Protein AF-0000000087138696 (afdb_homodimer)

Organism: NCBI:txid53985

Foldseek 3Di:
DPLAWEFEDQPDPFWEHQPPVQFPDKDFDPDWDWDQDDVRDTFTFGMFGKGWFAAPVGDIDIDGGYTHTNPDRHTYDHQVVLVVVVWDWDDDDFWIFTDDVPDTDWIFTDQPHTTITHTPPDPHRPPVPPPPPDD/DPLAWEFEDQPDPFWEHQPPVQFPDKDFDPDWDWDQDDVRDTFTFGMFGKGWFAAPVRDIDIDGGYTHTNPDRHTYDHQVVLVVVVWDWDDDDFWIFTDDVVDTDWIFTDQPHTTITHTPPDPHRVPVPPPPPDD

Nearest PDB structures (foldseek):
  2joi-assembly1_A  TM=5.264E-01  e=5.198E+00  Thermoplasma acidophilum
  1fdp-assembly2_B  TM=2.863E-01  e=7.193E+00  Homo sapiens
  2joi-assembly1_A  TM=4.840E-01  e=4.184E+00  Thermoplasma acidophilum
  1fdp-assembly2_B  TM=2.862E-01  e=8.932E+00  Homo sapiens

pLDDT: mean 88.72, std 18.58, range [25.59, 98.88]

Radius of gyration: 18.6 Å; Cα contacts (8 Å, |Δi|>4): 672; chains: 2; bounding box: 38×48×71 Å

Solvent-accessible surface area (backbone atoms only — not comparable to full-atom values): 14172 Å² total; per-residue (Å²): 126,64,80,75,49,35,29,48,15,29,62,33,65,47,30,34,28,39,53,69,86,46,45,79,42,72,43,74,43,93,65,61,48,76,42,73,45,56,60,59,51,69,46,55,24,47,28,38,23,30,33,63,43,44,31,71,88,64,51,76,44,75,44,71,69,25,30,35,20,75,61,39,62,39,29,39,37,14,44,38,56,42,7,71,71,57,26,32,38,38,38,41,68,60,33,31,42,30,22,51,80,91,40,77,76,47,53,20,40,46,40,88,34,32,31,35,47,50,35,59,89,57,79,66,65,77,61,78,71,73,69,75,71,76,129,127,64,80,76,48,36,30,48,15,29,62,31,65,46,30,33,28,38,52,69,86,45,45,79,42,72,45,76,43,91,66,60,49,77,42,73,45,55,61,60,51,69,44,57,25,47,27,39,23,30,32,62,45,45,31,68,88,65,49,76,45,76,46,70,69,24,31,35,20,74,61,39,61,39,29,39,39,14,44,39,56,42,6,70,72,58,26,32,38,37,38,42,67,60,33,32,42,31,22,49,81,91,40,77,76,47,52,20,38,45,39,87,35,32,29,35,48,51,36,58,88,58,78,67,64,76,59,78,71,74,70,77,72,74,129

InterPro domains:
  IPR054722 Retrovirus-related Pol polyprotein from transposon TNT 1-94-like, beta-barrel domain [PF22936] (6-86)

Sequence (270 aa):
MGKTEWLADSGASSHMTSARDKFVSMKELKTPVRITIADGKKIDAVAIGTVGLKLMDGTSVTMSYVLYIPEVEGSLISVAKLAEKDVVAQFSKDKCVFCYGDATVMEAKRCENVYKLKTMGDEVCNAATTSRKEPMGKTEWLADSGASSHMTSARDKFVSMKELKTPVRITIADGKKIDAVAIGTVGLKLMDGTSVTMSYVLYIPEVEGSLISVAKLAEKDVVAQFSKDKCVFCYGDATVMEAKRCENVYKLKTMGDEVCNAATTSRKEP

Structure (mmCIF, N/CA/C/O backbone):
data_AF-0000000087138696-model_v1
#
loop_
_entity.id
_entity.type
_entity.pdbx_description
1 polymer 'Retrovirus-related Pol polyprotein from transposon TNT 1-94-like beta-barrel domain-containing protein'
#
loop_
_atom_site.group_PDB
_atom_site.id
_atom_site.type_symbol
_atom_site.label_atom_id
_atom_site.label_alt_id
_atom_site.label_comp_id
_atom_site.label_asym_id
_atom_site.label_entity_id
_atom_site.label_seq_id
_atom_site.pdbx_PDB_ins_code
_atom_site.Cartn_x
_atom_site.Cartn_y
_atom_site.Cartn_z
_atom_site.occupancy
_atom_site.B_iso_or_equiv
_atom_site.auth_seq_id
_atom_site.auth_comp_id
_atom_site.auth_asym_id
_atom_site.auth_atom_id
_atom_site.pdbx_PDB_model_num
ATOM 1 N N . MET A 1 1 ? 9.023 -11.078 7.254 1 42.19 1 MET A N 1
ATOM 2 C CA . MET A 1 1 ? 7.82 -11.75 6.766 1 42.19 1 MET A CA 1
ATOM 3 C C . MET A 1 1 ? 8.18 -13.055 6.055 1 42.19 1 MET A C 1
ATOM 5 O O . MET A 1 1 ? 9.219 -13.148 5.41 1 42.19 1 MET A O 1
ATOM 9 N N . GLY A 1 2 ? 7.48 -14.039 6.414 1 50.84 2 GLY A N 1
ATOM 10 C CA . GLY A 1 2 ? 7.855 -15.25 5.699 1 50.84 2 GLY A CA 1
ATOM 11 C C . GLY A 1 2 ? 7.711 -15.125 4.195 1 50.84 2 GLY A C 1
ATOM 12 O O . GLY A 1 2 ? 6.949 -14.281 3.709 1 50.84 2 GLY A O 1
ATOM 13 N N . LYS A 1 3 ? 8.562 -15.648 3.396 1 59.91 3 LYS A N 1
ATOM 14 C CA . LYS A 1 3 ? 8.695 -15.656 1.942 1 59.91 3 LYS A CA 1
ATOM 15 C C . LYS A 1 3 ? 7.406 -16.109 1.272 1 59.91 3 LYS A C 1
ATOM 17 O O . LYS A 1 3 ? 7.242 -15.961 0.06 1 59.91 3 LYS A O 1
ATOM 22 N N . THR A 1 4 ? 6.34 -16.141 2.172 1 70.44 4 THR A N 1
ATOM 23 C CA . THR A 1 4 ? 5.191 -16.766 1.521 1 70.44 4 THR A CA 1
ATOM 24 C C . THR A 1 4 ? 3.934 -15.922 1.725 1 70.44 4 THR A C 1
ATOM 26 O O . THR A 1 4 ? 2.877 -16.234 1.17 1 70.44 4 THR A O 1
ATOM 29 N N . GLU A 1 5 ? 4.078 -14.828 2.35 1 88.38 5 GLU A N 1
ATOM 30 C CA . GLU A 1 5 ? 2.863 -14.086 2.67 1 88.38 5 GLU A CA 1
ATOM 31 C C . GLU A 1 5 ? 2.586 -13.008 1.626 1 88.38 5 GLU A C 1
ATOM 33 O O . GLU A 1 5 ? 3.516 -12.406 1.083 1 88.38 5 GLU A O 1
ATOM 38 N N . TRP A 1 6 ? 1.29 -12.883 1.327 1 94.19 6 TRP A N 1
ATOM 39 C CA . TRP A 1 6 ? 0.841 -11.859 0.391 1 94.19 6 TRP A CA 1
ATOM 40 C C . TRP A 1 6 ? 0.147 -10.711 1.125 1 94.19 6 TRP A C 1
ATOM 42 O O . TRP A 1 6 ? -0.788 -10.938 1.897 1 94.19 6 TRP A O 1
ATOM 52 N N . LEU A 1 7 ? 0.639 -9.516 0.899 1 96.38 7 LEU A N 1
ATOM 53 C CA . LEU A 1 7 ? 0.076 -8.32 1.521 1 96.38 7 LEU A CA 1
ATOM 54 C C . LEU A 1 7 ? -0.86 -7.594 0.558 1 96.38 7 LEU A C 1
ATOM 56 O O . LEU A 1 7 ? -0.535 -7.422 -0.619 1 96.38 7 LEU A O 1
ATOM 60 N N . ALA A 1 8 ? -2.07 -7.273 1.04 1 98.25 8 ALA A N 1
ATOM 61 C CA . ALA A 1 8 ? -2.916 -6.352 0.287 1 98.25 8 ALA A CA 1
ATOM 62 C C . ALA A 1 8 ? -2.35 -4.934 0.32 1 98.25 8 ALA A C 1
ATOM 64 O O . ALA A 1 8 ? -2.248 -4.324 1.387 1 98.25 8 ALA A O 1
ATOM 65 N N . ASP A 1 9 ? -2.008 -4.398 -0.87 1 98.5 9 ASP A N 1
ATOM 66 C CA . ASP A 1 9 ? -1.271 -3.139 -0.904 1 98.5 9 ASP A CA 1
ATOM 67 C C . ASP A 1 9 ? -1.87 -2.178 -1.929 1 98.5 9 ASP A C 1
ATOM 69 O O . ASP A 1 9 ? -1.668 -2.342 -3.133 1 98.5 9 ASP A O 1
ATOM 73 N N . SER A 1 10 ? -2.518 -1.128 -1.438 1 98.81 10 SER A N 1
ATOM 74 C CA . SER A 1 10 ? -3.141 -0.136 -2.309 1 98.81 10 SER A CA 1
ATOM 75 C C . SER A 1 10 ? -2.105 0.83 -2.875 1 98.81 10 SER A C 1
ATOM 77 O O . SER A 1 10 ? -2.412 1.624 -3.766 1 98.81 10 SER A O 1
ATOM 79 N N . GLY A 1 11 ? -0.852 0.786 -2.443 1 97.88 11 GLY A N 1
ATOM 80 C CA . GLY A 1 11 ? 0.236 1.583 -2.986 1 97.88 11 GLY A CA 1
ATOM 81 C C . GLY A 1 11 ? 1.011 0.87 -4.078 1 97.88 11 GLY A C 1
ATOM 82 O O . GLY A 1 11 ? 1.834 1.48 -4.762 1 97.88 11 GLY A O 1
ATOM 83 N N . ALA A 1 12 ? 0.791 -0.406 -4.203 1 98.12 12 ALA A N 1
ATOM 84 C CA . ALA A 1 12 ? 1.468 -1.178 -5.242 1 98.12 12 ALA A CA 1
ATOM 85 C C . ALA A 1 12 ? 0.753 -1.038 -6.582 1 98.12 12 ALA A C 1
ATOM 87 O O . ALA A 1 12 ? -0.423 -1.388 -6.707 1 98.12 12 ALA A O 1
ATOM 88 N N . SER A 1 13 ? 1.479 -0.68 -7.574 1 97.5 13 SER A N 1
ATOM 89 C CA . SER A 1 13 ? 0.886 -0.418 -8.883 1 97.5 13 SER A CA 1
ATOM 90 C C . SER A 1 13 ? 0.611 -1.716 -9.633 1 97.5 13 SER A C 1
ATOM 92 O O . SER A 1 13 ? -0.114 -1.719 -10.633 1 97.5 13 SER A O 1
ATOM 94 N N . SER A 1 14 ? 1.208 -2.807 -9.25 1 98.31 14 SER A N 1
ATOM 95 C CA . SER A 1 14 ? 1.06 -4.137 -9.836 1 98.31 14 SER A CA 1
ATOM 96 C C . SER A 1 14 ? 1.19 -5.223 -8.773 1 98.31 14 SER A C 1
ATOM 98 O O . SER A 1 14 ? 1.77 -4.992 -7.707 1 98.31 14 SER A O 1
ATOM 100 N N . HIS A 1 15 ? 0.58 -6.344 -9.094 1 98.5 15 HIS A N 1
ATOM 101 C CA . HIS A 1 15 ? 0.974 -7.516 -8.32 1 98.5 15 HIS A CA 1
ATOM 102 C C . HIS A 1 15 ? 2.455 -7.828 -8.516 1 98.5 15 HIS A C 1
ATOM 104 O O . HIS A 1 15 ? 2.979 -7.719 -9.625 1 98.5 15 HIS A O 1
ATOM 110 N N . MET A 1 16 ? 3.086 -8.227 -7.43 1 98.38 16 MET A N 1
ATOM 111 C CA . MET A 1 16 ? 4.512 -8.484 -7.598 1 98.38 16 MET A CA 1
ATOM 112 C C . MET A 1 16 ? 5.031 -9.414 -6.504 1 98.38 16 MET A C 1
ATOM 114 O O . MET A 1 16 ? 4.465 -9.469 -5.41 1 98.38 16 MET A O 1
ATOM 118 N N . THR A 1 17 ? 6.059 -10.141 -6.777 1 97.62 17 THR A N 1
ATOM 119 C CA . THR A 1 17 ? 6.688 -11.031 -5.809 1 97.62 17 THR A CA 1
ATOM 120 C C . THR A 1 17 ? 8.109 -11.383 -6.238 1 97.62 17 THR A C 1
ATOM 122 O O . THR A 1 17 ? 8.453 -11.273 -7.418 1 97.62 17 THR A O 1
ATOM 125 N N . SER A 1 18 ? 8.883 -11.719 -5.262 1 97 18 SER A N 1
ATOM 126 C CA . SER A 1 18 ? 10.195 -12.273 -5.547 1 97 18 SER A CA 1
ATOM 127 C C . SER A 1 18 ? 10.195 -13.789 -5.434 1 97 18 SER A C 1
ATOM 129 O O . SER A 1 18 ? 11.211 -14.445 -5.68 1 97 18 SER A O 1
ATOM 131 N N . ALA A 1 19 ? 9.062 -14.359 -5.062 1 94.81 19 ALA A N 1
ATOM 132 C CA . ALA A 1 19 ? 8.961 -15.805 -4.887 1 94.81 19 ALA A CA 1
ATOM 133 C C . ALA A 1 19 ? 8.773 -16.5 -6.23 1 94.81 19 ALA A C 1
ATOM 135 O O . ALA A 1 19 ? 7.645 -16.734 -6.668 1 94.81 19 ALA A O 1
ATOM 136 N N . ARG A 1 20 ? 9.828 -16.953 -6.738 1 94.88 20 ARG A N 1
ATOM 137 C CA . ARG A 1 20 ? 9.82 -17.531 -8.078 1 94.88 20 ARG A CA 1
ATOM 138 C C . ARG A 1 20 ? 9.016 -18.828 -8.109 1 94.88 20 ARG A C 1
ATOM 140 O O . ARG A 1 20 ? 8.367 -19.125 -9.109 1 94.88 20 ARG A O 1
ATOM 147 N N . ASP A 1 21 ? 9.039 -19.531 -7.055 1 92.94 21 ASP A N 1
ATOM 148 C CA . ASP A 1 21 ? 8.438 -20.859 -6.996 1 92.94 21 ASP A CA 1
ATOM 149 C C . ASP A 1 21 ? 6.914 -20.781 -6.98 1 92.94 21 ASP A C 1
ATOM 151 O O . ASP A 1 21 ? 6.23 -21.797 -7.16 1 92.94 21 ASP A O 1
ATOM 155 N N . LYS A 1 22 ? 6.383 -19.625 -6.828 1 92.88 22 LYS A N 1
ATOM 156 C CA . LYS A 1 22 ? 4.934 -19.469 -6.77 1 92.88 22 LYS A CA 1
ATOM 157 C C . LYS A 1 22 ? 4.336 -19.328 -8.164 1 92.88 22 LYS A C 1
ATOM 159 O O . LYS A 1 22 ? 3.123 -19.438 -8.344 1 92.88 22 LYS A O 1
ATOM 164 N N . PHE A 1 23 ? 5.191 -19.125 -9.156 1 96.56 23 PHE A N 1
ATOM 165 C CA . PHE A 1 23 ? 4.707 -18.953 -10.516 1 96.56 23 PHE A CA 1
ATOM 166 C C . PHE A 1 23 ? 4.391 -20.297 -11.156 1 96.56 23 PHE A C 1
ATOM 168 O O . PHE A 1 23 ? 5.211 -21.219 -11.109 1 96.56 23 PHE A O 1
ATOM 175 N N . VAL A 1 24 ? 3.24 -20.406 -11.68 1 97.06 24 VAL A N 1
ATOM 176 C CA . VAL A 1 24 ? 2.854 -21.578 -12.445 1 97.06 24 VAL A CA 1
ATOM 177 C C . VAL A 1 24 ? 3.285 -21.406 -13.906 1 97.06 24 VAL A C 1
ATOM 179 O O . VAL A 1 24 ? 3.531 -22.391 -14.602 1 97.06 24 VAL A O 1
ATOM 182 N N . SER A 1 25 ? 3.324 -20.172 -14.312 1 98.19 25 SER A N 1
ATOM 183 C CA . SER A 1 25 ? 3.863 -19.781 -15.609 1 98.19 25 SER A CA 1
ATOM 184 C C . SER A 1 25 ? 4.492 -18.406 -15.562 1 98.19 25 SER A C 1
ATOM 186 O O . SER A 1 25 ? 4.055 -17.547 -14.789 1 98.19 25 SER A O 1
ATOM 188 N N . MET A 1 26 ? 5.551 -18.234 -16.359 1 97.81 26 MET A N 1
ATOM 189 C CA . MET A 1 26 ? 6.246 -16.953 -16.375 1 97.81 26 MET A CA 1
ATOM 190 C C . MET A 1 26 ? 6.93 -16.734 -17.719 1 97.81 26 MET A C 1
ATOM 192 O O . MET A 1 26 ? 7.352 -17.688 -18.375 1 97.81 26 MET A O 1
ATOM 196 N N . LYS A 1 27 ? 7.016 -15.555 -18.078 1 98.38 27 LYS A N 1
ATOM 197 C CA . LYS A 1 27 ? 7.758 -15.133 -19.266 1 98.38 27 LYS A CA 1
ATOM 198 C C . LYS A 1 27 ? 8.734 -14.008 -18.922 1 98.38 27 LYS A C 1
ATOM 200 O O . LYS A 1 27 ? 8.367 -13.031 -18.266 1 98.38 27 LYS A O 1
ATOM 205 N N . GLU A 1 28 ? 9.891 -14.156 -19.422 1 98.38 28 GLU A N 1
ATOM 206 C CA . GLU A 1 28 ? 10.883 -13.102 -19.234 1 98.38 28 GLU A CA 1
ATOM 207 C C . GLU A 1 28 ? 10.539 -11.867 -20.062 1 98.38 28 GLU A C 1
ATOM 209 O O . GLU A 1 28 ? 10.086 -11.984 -21.203 1 98.38 28 GLU A O 1
ATOM 214 N N . LEU A 1 29 ? 10.773 -10.781 -19.438 1 98.5 29 LEU A N 1
ATOM 215 C CA . LEU A 1 29 ? 10.539 -9.539 -20.172 1 98.5 29 LEU A CA 1
ATOM 216 C C . LEU A 1 29 ? 11.758 -9.156 -21 1 98.5 29 LEU A C 1
ATOM 218 O O . LEU A 1 29 ? 12.891 -9.242 -20.531 1 98.5 29 LEU A O 1
ATOM 222 N N . LYS A 1 30 ? 11.516 -8.789 -22.188 1 97.81 30 LYS A N 1
ATOM 223 C CA . LYS A 1 30 ? 12.602 -8.328 -23.031 1 97.81 30 LYS A CA 1
ATOM 224 C C . LYS A 1 30 ? 13.281 -7.094 -22.438 1 97.81 30 LYS A C 1
ATOM 226 O O . LYS A 1 30 ? 14.508 -7.004 -22.422 1 97.81 30 LYS A O 1
ATOM 231 N N . THR A 1 31 ? 12.453 -6.133 -22.094 1 98 31 THR A N 1
ATOM 232 C CA . THR A 1 31 ? 12.875 -4.945 -21.344 1 98 31 THR A CA 1
ATOM 233 C C . THR A 1 31 ? 12.258 -4.93 -19.953 1 98 31 THR A C 1
ATOM 235 O O . THR A 1 31 ? 11.031 -5.004 -19.812 1 98 31 THR A O 1
ATOM 238 N N . PRO A 1 32 ? 13.086 -4.805 -19.016 1 97.94 32 PRO A N 1
ATOM 239 C CA . PRO A 1 32 ? 12.523 -4.785 -17.672 1 97.94 32 PRO A CA 1
ATOM 240 C C . PRO A 1 32 ? 11.57 -3.613 -17.438 1 97.94 32 PRO A C 1
ATOM 242 O O . PRO A 1 32 ? 11.742 -2.549 -18.047 1 97.94 32 PRO A O 1
ATOM 245 N N . VAL A 1 33 ? 10.555 -3.879 -16.656 1 97.56 33 VAL A N 1
ATOM 246 C CA . VAL A 1 33 ? 9.68 -2.811 -16.188 1 97.56 33 VAL A CA 1
ATOM 247 C C . VAL A 1 33 ? 10.242 -2.207 -14.906 1 97.56 33 VAL A C 1
ATOM 249 O O . VAL A 1 33 ? 10.516 -2.928 -13.945 1 97.56 33 VAL A O 1
ATOM 252 N N . ARG A 1 34 ? 10.383 -0.925 -14.859 1 97.44 34 ARG A N 1
ATOM 253 C CA . ARG A 1 34 ? 10.93 -0.243 -13.688 1 97.44 34 ARG A CA 1
ATOM 254 C C . ARG A 1 34 ? 9.82 0.145 -12.719 1 97.44 34 ARG A C 1
ATOM 256 O O . ARG A 1 34 ? 8.828 0.763 -13.109 1 97.44 34 ARG A O 1
ATOM 263 N N . ILE A 1 35 ? 10 -0.282 -11.555 1 97.19 35 ILE A N 1
ATOM 264 C CA . ILE A 1 35 ? 9.078 0.023 -10.461 1 97.19 35 ILE A CA 1
ATOM 265 C C . ILE A 1 35 ? 9.75 0.963 -9.461 1 97.19 35 ILE A C 1
ATOM 267 O O . ILE A 1 35 ? 10.883 0.715 -9.031 1 97.19 35 ILE A O 1
ATOM 271 N N . THR A 1 36 ? 9.102 2.086 -9.133 1 96.5 36 THR A N 1
ATOM 272 C CA . THR A 1 36 ? 9.617 3.01 -8.133 1 96.5 36 THR A CA 1
ATOM 273 C C . THR A 1 36 ? 9.148 2.609 -6.738 1 96.5 36 THR A C 1
ATOM 275 O O . THR A 1 36 ? 7.961 2.363 -6.523 1 96.5 36 THR A O 1
ATOM 278 N N . ILE A 1 37 ? 10.094 2.578 -5.848 1 96.44 37 ILE A N 1
ATOM 279 C CA . ILE A 1 37 ? 9.695 2.221 -4.488 1 96.44 37 ILE A CA 1
ATOM 280 C C . ILE A 1 37 ? 9.773 3.447 -3.584 1 96.44 37 ILE A C 1
ATOM 282 O O . ILE A 1 37 ? 9.922 4.574 -4.066 1 96.44 37 ILE A O 1
ATOM 286 N N . ALA A 1 38 ? 9.617 3.213 -2.285 1 94.69 38 ALA A N 1
ATOM 287 C CA . ALA A 1 38 ? 9.266 4.27 -1.34 1 94.69 38 ALA A CA 1
ATOM 288 C C . ALA A 1 38 ? 10.336 5.352 -1.295 1 94.69 38 ALA A C 1
ATOM 290 O O . ALA A 1 38 ? 10.039 6.523 -1.071 1 94.69 38 ALA A O 1
ATOM 291 N N . ASP A 1 39 ? 11.562 5.004 -1.486 1 95.19 39 ASP A N 1
ATOM 292 C CA . ASP A 1 39 ? 12.633 5.992 -1.365 1 95.19 39 ASP A CA 1
ATOM 293 C C . ASP A 1 39 ? 13.023 6.543 -2.734 1 95.19 39 ASP A C 1
ATOM 295 O O . ASP A 1 39 ? 14.062 7.195 -2.871 1 95.19 39 ASP A O 1
ATOM 299 N N . GLY A 1 40 ? 12.305 6.191 -3.764 1 95.31 40 GLY A N 1
ATOM 300 C CA . GLY A 1 40 ? 12.562 6.723 -5.094 1 95.31 40 GLY A CA 1
ATOM 301 C C . GLY A 1 40 ? 13.43 5.812 -5.941 1 95.31 40 GLY A C 1
ATOM 302 O O . GLY A 1 40 ? 13.578 6.027 -7.148 1 95.31 40 GLY A O 1
ATOM 303 N N . LYS A 1 41 ? 13.969 4.84 -5.293 1 96.69 41 LYS A N 1
ATOM 304 C CA . LYS A 1 41 ? 14.766 3.863 -6.035 1 96.69 41 LYS A CA 1
ATOM 305 C C . LYS A 1 41 ? 13.906 3.109 -7.047 1 96.69 41 LYS A C 1
ATOM 307 O O . LYS A 1 41 ? 12.75 2.781 -6.766 1 96.69 41 LYS A O 1
ATOM 312 N N . LYS A 1 42 ? 14.477 2.896 -8.117 1 97.31 42 LYS A N 1
ATOM 313 C CA . LYS A 1 42 ? 13.805 2.064 -9.109 1 97.31 42 LYS A CA 1
ATOM 314 C C . LYS A 1 42 ? 14.375 0.647 -9.109 1 97.31 42 LYS A C 1
ATOM 316 O O . LYS A 1 42 ? 15.594 0.46 -9.07 1 97.31 42 LYS A O 1
ATOM 321 N N . ILE A 1 43 ? 13.523 -0.301 -9.102 1 97.38 43 ILE A N 1
ATOM 322 C CA . ILE A 1 43 ? 13.906 -1.707 -9.188 1 97.38 43 ILE A CA 1
ATOM 323 C C . ILE A 1 43 ? 13.227 -2.354 -10.391 1 97.38 43 ILE A C 1
ATOM 325 O O . ILE A 1 43 ? 12.219 -1.85 -10.891 1 97.38 43 ILE A O 1
ATOM 329 N N . ASP A 1 44 ? 13.766 -3.496 -10.797 1 98.31 44 ASP A N 1
ATOM 330 C CA . ASP A 1 44 ? 13.367 -4.02 -12.094 1 98.31 44 ASP A CA 1
ATOM 331 C C . ASP A 1 44 ? 12.5 -5.266 -11.938 1 98.31 44 ASP A C 1
ATOM 333 O O . ASP A 1 44 ? 12.875 -6.211 -11.242 1 98.31 44 ASP A O 1
ATOM 337 N N . ALA A 1 45 ? 11.383 -5.23 -12.594 1 98.75 45 ALA A N 1
ATOM 338 C CA . ALA A 1 45 ? 10.688 -6.473 -12.906 1 98.75 45 ALA A CA 1
ATOM 339 C C . ALA A 1 45 ? 11.289 -7.152 -14.133 1 98.75 45 ALA A C 1
ATOM 341 O O . ALA A 1 45 ? 11.359 -6.555 -15.211 1 98.75 45 ALA A O 1
ATOM 342 N N . VAL A 1 46 ? 11.625 -8.352 -13.984 1 98.81 46 VAL A N 1
ATOM 343 C CA . VAL A 1 46 ? 12.367 -8.992 -15.062 1 98.81 46 VAL A CA 1
ATOM 344 C C . VAL A 1 46 ? 11.508 -10.062 -15.727 1 98.81 46 VAL A C 1
ATOM 346 O O . VAL A 1 46 ? 11.859 -10.578 -16.781 1 98.81 46 VAL A O 1
ATOM 349 N N . ALA A 1 47 ? 10.438 -10.414 -15.172 1 98.81 47 ALA A N 1
ATOM 350 C CA . ALA A 1 47 ? 9.484 -11.375 -15.734 1 98.81 47 ALA A CA 1
ATOM 351 C C . ALA A 1 47 ? 8.062 -11.062 -15.281 1 98.81 47 ALA A C 1
ATOM 353 O O . ALA A 1 47 ? 7.852 -10.234 -14.391 1 98.81 47 ALA A O 1
ATOM 354 N N . ILE A 1 48 ? 7.141 -11.602 -16 1 98.81 48 ILE A N 1
ATOM 355 C CA . ILE A 1 48 ? 5.719 -11.492 -15.688 1 98.81 48 ILE A CA 1
ATOM 356 C C . ILE A 1 48 ? 5.055 -12.867 -15.836 1 98.81 48 ILE A C 1
ATOM 358 O O . ILE A 1 48 ? 5.445 -13.656 -16.688 1 98.81 48 ILE A O 1
ATOM 362 N N . GLY A 1 49 ? 4.121 -13.133 -14.914 1 98.75 49 GLY A N 1
ATOM 363 C CA . GLY A 1 49 ? 3.537 -14.461 -15.008 1 98.75 49 GLY A CA 1
ATOM 364 C C . GLY A 1 49 ? 2.271 -14.609 -14.18 1 98.75 49 GLY A C 1
ATOM 365 O O . GLY A 1 49 ? 1.596 -13.625 -13.883 1 98.75 49 GLY A O 1
ATOM 366 N N . THR A 1 50 ? 1.906 -15.883 -14.039 1 98.62 50 THR A N 1
ATOM 367 C CA . THR A 1 50 ? 0.719 -16.281 -13.297 1 98.62 50 THR A CA 1
ATOM 368 C C . THR A 1 50 ? 1.106 -17.047 -12.031 1 98.62 50 THR A C 1
ATOM 370 O O . THR A 1 50 ? 1.952 -17.953 -12.078 1 98.62 50 THR A O 1
ATOM 373 N N . VAL A 1 51 ? 0.503 -16.641 -10.93 1 96.88 51 VAL A N 1
ATOM 374 C CA . VAL A 1 51 ? 0.767 -17.312 -9.656 1 96.88 51 VAL A CA 1
ATOM 375 C C . VAL A 1 51 ? -0.487 -18.047 -9.188 1 96.88 51 VAL A C 1
ATOM 377 O O . VAL A 1 51 ? -1.607 -17.578 -9.414 1 96.88 51 VAL A O 1
ATOM 380 N N . GLY A 1 52 ? -0.267 -19.141 -8.539 1 93 52 GLY A N 1
ATOM 381 C CA . GLY A 1 52 ? -1.332 -19.875 -7.879 1 93 52 GLY A CA 1
ATOM 382 C C . GLY A 1 52 ? -1.329 -19.703 -6.371 1 93 52 GLY A C 1
ATOM 383 O O . GLY A 1 52 ? -0.274 -19.766 -5.734 1 93 52 GLY A O 1
ATOM 384 N N . LEU A 1 53 ? -2.523 -19.438 -5.867 1 90.31 53 LEU A N 1
ATOM 385 C CA . LEU A 1 53 ? -2.689 -19.312 -4.422 1 90.31 53 LEU A CA 1
ATOM 386 C C . LEU A 1 53 ? -3.77 -20.266 -3.914 1 90.31 53 LEU A C 1
ATOM 388 O O . LEU A 1 53 ? -4.781 -20.484 -4.586 1 90.31 53 LEU A O 1
ATOM 392 N N . LYS A 1 54 ? -3.494 -20.781 -2.77 1 89.56 54 LYS A N 1
ATOM 393 C CA . LYS A 1 54 ? -4.492 -21.609 -2.096 1 89.56 54 LYS A CA 1
ATOM 394 C C . LYS A 1 54 ? -5.066 -20.891 -0.879 1 89.56 54 LYS A C 1
ATOM 396 O O . LYS A 1 54 ? -4.34 -20.578 0.066 1 89.56 54 LYS A O 1
ATOM 401 N N . LEU A 1 55 ? -6.336 -20.688 -0.929 1 88.12 55 LEU A N 1
ATOM 402 C CA . LEU A 1 55 ? -7.004 -19.984 0.155 1 88.12 55 LEU A CA 1
ATOM 403 C C . LEU A 1 55 ? -7.312 -20.922 1.316 1 88.12 55 LEU A C 1
ATOM 405 O O . LEU A 1 55 ? -7.125 -22.125 1.205 1 88.12 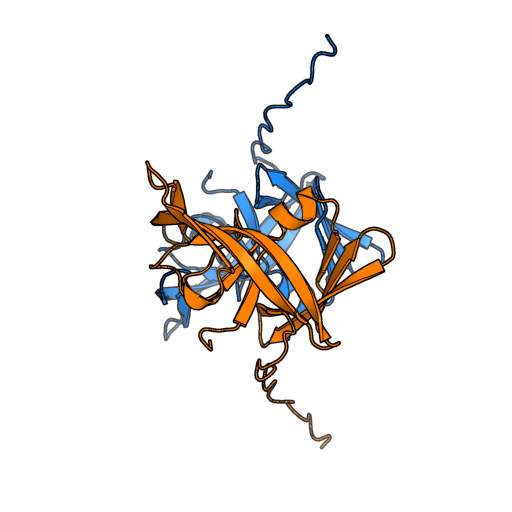55 LEU A O 1
ATOM 409 N N . MET A 1 56 ? -7.758 -20.344 2.414 1 83.44 56 MET A N 1
ATOM 410 C CA . MET A 1 56 ? -7.953 -21.094 3.646 1 83.44 56 MET A CA 1
ATOM 411 C C . MET A 1 56 ? -9.078 -22.109 3.488 1 83.44 56 MET A C 1
ATOM 413 O O . MET A 1 56 ? -9.062 -23.172 4.129 1 83.44 56 MET A O 1
ATOM 417 N N . ASP A 1 57 ? -10 -21.797 2.691 1 83.31 57 ASP A N 1
ATOM 418 C CA . ASP A 1 57 ? -11.125 -22.719 2.516 1 83.31 57 ASP A CA 1
ATOM 419 C C . ASP A 1 57 ? -10.797 -23.797 1.49 1 83.31 57 ASP A C 1
ATOM 421 O O . ASP A 1 57 ? -11.648 -24.609 1.136 1 83.31 57 ASP A O 1
ATOM 425 N N . GLY A 1 58 ? -9.633 -23.797 0.962 1 86.56 58 GLY A N 1
ATOM 426 C CA . GLY A 1 58 ? -9.188 -24.812 0.022 1 86.56 58 GLY A CA 1
ATOM 427 C C . GLY A 1 58 ? -9.305 -24.375 -1.427 1 86.56 58 GLY A C 1
ATOM 428 O O . GLY A 1 58 ? -8.805 -25.062 -2.326 1 86.56 58 GLY A O 1
ATOM 429 N N . THR A 1 59 ? -9.922 -23.312 -1.603 1 88.12 59 THR A N 1
ATOM 430 C CA . THR A 1 59 ? -10.094 -22.812 -2.961 1 88.12 59 THR A CA 1
ATOM 431 C C . THR A 1 59 ? -8.758 -22.391 -3.561 1 88.12 59 THR A C 1
ATOM 433 O O . THR A 1 59 ? -7.949 -21.75 -2.891 1 88.12 59 THR A O 1
ATOM 436 N N . SER A 1 60 ? -8.547 -22.859 -4.789 1 90.31 60 SER A N 1
ATOM 437 C CA . SER A 1 60 ? -7.371 -22.422 -5.535 1 90.31 60 SER A CA 1
ATOM 438 C C . SER A 1 60 ? -7.703 -21.219 -6.426 1 90.31 60 SER A C 1
ATOM 440 O O . SER A 1 60 ? -8.711 -21.234 -7.141 1 90.31 60 SER A O 1
ATOM 442 N N . VAL A 1 61 ? -6.879 -20.234 -6.277 1 89.81 61 VAL A N 1
ATOM 443 C CA . VAL A 1 61 ? -7.062 -19.062 -7.125 1 89.81 61 VAL A CA 1
ATOM 444 C C . VAL A 1 61 ? -5.77 -18.75 -7.883 1 89.81 61 VAL A C 1
ATOM 446 O O . VAL A 1 61 ? -4.68 -19.078 -7.41 1 89.81 61 VAL A O 1
ATOM 449 N N . THR A 1 62 ? -5.984 -18.219 -9.078 1 94.44 62 THR A N 1
ATOM 450 C CA . THR A 1 62 ? -4.836 -17.781 -9.867 1 94.44 62 THR A CA 1
ATOM 451 C C . THR A 1 62 ? -4.824 -16.266 -10.023 1 94.44 62 THR A C 1
ATOM 453 O O . THR A 1 62 ? -5.879 -15.641 -10.156 1 94.44 62 THR A O 1
ATOM 456 N N . MET A 1 63 ? -3.693 -15.703 -9.938 1 95.75 63 MET A N 1
ATOM 457 C CA . MET A 1 63 ? -3.469 -14.289 -10.195 1 95.75 63 MET A CA 1
ATOM 458 C C . MET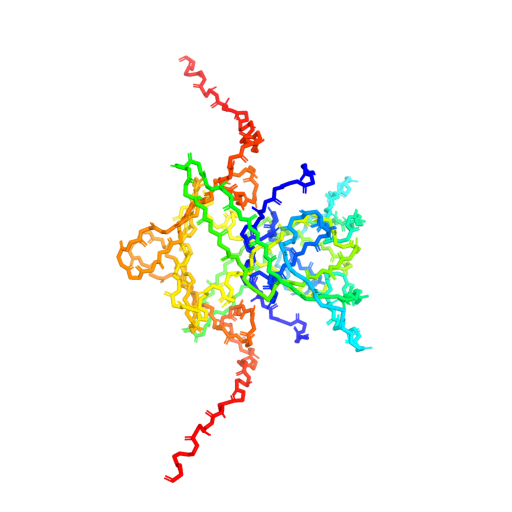 A 1 63 ? -2.549 -14.086 -11.391 1 95.75 63 MET A C 1
ATOM 460 O O . MET A 1 63 ? -1.413 -14.57 -11.398 1 95.75 63 MET A O 1
ATOM 464 N N . SER A 1 64 ? -3.008 -13.406 -12.344 1 97.69 64 SER A N 1
ATOM 465 C CA . SER A 1 64 ? -2.23 -13.18 -13.562 1 97.69 64 SER A CA 1
ATOM 466 C C . SER A 1 64 ? -1.532 -11.828 -13.531 1 97.69 64 SER A C 1
ATOM 468 O O . SER A 1 64 ? -1.839 -10.984 -12.68 1 97.69 64 SER A O 1
ATOM 470 N N . TYR A 1 65 ? -0.539 -11.688 -14.398 1 98.44 65 TYR A N 1
ATOM 471 C CA . TYR A 1 65 ? 0.202 -10.445 -14.602 1 98.44 65 TYR A CA 1
ATOM 472 C C . TYR A 1 65 ? 0.921 -10.031 -13.32 1 98.44 65 TYR A C 1
ATOM 474 O O . TYR A 1 65 ? 0.871 -8.867 -12.93 1 98.44 65 TYR A O 1
ATOM 482 N N . VAL A 1 66 ? 1.409 -11.055 -12.742 1 98.75 66 VAL A N 1
ATOM 483 C CA . VAL A 1 66 ? 2.238 -10.82 -11.57 1 98.75 66 VAL A CA 1
ATOM 484 C C . VAL A 1 66 ? 3.68 -10.547 -12 1 98.75 66 VAL A C 1
ATOM 486 O O . VAL A 1 66 ? 4.258 -11.312 -12.773 1 98.75 66 VAL A O 1
ATOM 489 N N . LEU A 1 67 ? 4.207 -9.469 -11.531 1 98.81 67 LEU A N 1
ATOM 490 C CA . LEU A 1 67 ? 5.594 -9.141 -11.844 1 98.81 67 LEU A CA 1
ATOM 491 C C . LEU A 1 67 ? 6.547 -9.914 -10.938 1 98.81 67 LEU A C 1
ATOM 493 O O . LEU A 1 67 ? 6.316 -10.023 -9.727 1 98.81 67 LEU A O 1
ATOM 497 N N . TYR A 1 68 ? 7.551 -10.484 -11.578 1 98.56 68 TYR A N 1
ATOM 498 C CA . TYR A 1 68 ? 8.672 -11.031 -10.828 1 98.56 68 TYR A CA 1
ATOM 499 C C . TYR A 1 68 ? 9.766 -9.992 -10.641 1 98.56 68 TYR A C 1
ATOM 501 O O . TYR A 1 68 ? 10.391 -9.555 -11.609 1 98.56 68 TYR A O 1
ATOM 509 N N . ILE A 1 69 ? 9.977 -9.594 -9.414 1 98.56 69 ILE A N 1
ATOM 510 C CA . ILE A 1 69 ? 10.977 -8.602 -9.039 1 98.56 69 ILE A CA 1
ATOM 511 C C . ILE A 1 69 ? 11.898 -9.18 -7.965 1 98.56 69 ILE A C 1
ATOM 513 O O . ILE A 1 69 ? 11.562 -9.156 -6.777 1 98.56 69 ILE A O 1
ATOM 517 N N . PRO A 1 70 ? 13.031 -9.555 -8.281 1 97.56 70 PRO A N 1
ATOM 518 C CA . PRO A 1 70 ? 13.914 -10.242 -7.328 1 97.56 70 PRO A CA 1
ATOM 519 C C . PRO A 1 70 ? 14.234 -9.383 -6.109 1 97.56 70 PRO A C 1
ATOM 521 O O . PRO A 1 70 ? 14.438 -9.906 -5.012 1 97.56 70 PRO A O 1
ATOM 524 N N . GLU A 1 71 ? 14.219 -8.094 -6.234 1 97.19 71 GLU A N 1
ATOM 525 C CA . GLU A 1 71 ? 14.695 -7.211 -5.176 1 97.19 71 GLU A CA 1
ATOM 526 C C . GLU A 1 71 ? 13.586 -6.914 -4.164 1 97.19 71 GLU A C 1
ATOM 528 O O . GLU A 1 71 ? 13.859 -6.406 -3.074 1 97.19 71 GLU A O 1
ATOM 533 N N . VAL A 1 72 ? 12.375 -7.188 -4.535 1 96.5 72 VAL A N 1
ATOM 534 C CA . VAL A 1 72 ? 11.297 -6.871 -3.598 1 96.5 72 VAL A CA 1
ATOM 535 C C . VAL A 1 72 ? 11.266 -7.914 -2.48 1 96.5 72 VAL A C 1
ATOM 537 O O . VAL A 1 72 ? 11.516 -9.094 -2.717 1 96.5 72 VAL A O 1
ATOM 540 N N . GLU A 1 73 ? 11.008 -7.449 -1.325 1 93 73 GLU A N 1
ATOM 541 C CA . GLU A 1 73 ? 10.844 -8.375 -0.21 1 93 73 GLU A CA 1
ATOM 542 C C . GLU A 1 73 ? 9.367 -8.719 0.005 1 93 73 GLU A C 1
ATOM 544 O O . GLU A 1 73 ? 8.555 -7.832 0.282 1 93 73 GLU A O 1
ATOM 549 N N . GLY A 1 74 ? 9.078 -10.016 -0.226 1 91.69 74 GLY A N 1
ATOM 550 C CA . GLY A 1 74 ? 7.719 -10.5 -0.008 1 91.69 74 GLY A CA 1
ATOM 551 C C . GLY A 1 74 ? 6.863 -10.461 -1.261 1 91.69 74 GLY A C 1
ATOM 552 O O . GLY A 1 74 ? 7.383 -10.57 -2.375 1 91.69 74 GLY A O 1
ATOM 553 N N . SER A 1 75 ? 5.555 -10.547 -1.034 1 96.12 75 SER A N 1
ATOM 554 C CA . SER A 1 75 ? 4.566 -10.586 -2.105 1 96.12 75 SER A CA 1
ATOM 555 C C . SER A 1 75 ? 3.455 -9.57 -1.87 1 96.12 75 SER A C 1
ATOM 557 O O . SER A 1 75 ? 2.955 -9.438 -0.751 1 96.12 75 SER A O 1
ATOM 559 N N . LEU A 1 76 ? 3.154 -8.82 -2.926 1 97.56 76 LEU A N 1
ATOM 560 C CA . LEU A 1 76 ? 2.164 -7.758 -2.822 1 97.56 76 LEU A CA 1
ATOM 561 C C . LEU A 1 76 ? 1.005 -7.996 -3.783 1 97.56 76 LEU A C 1
ATOM 563 O O . LEU A 1 76 ? 1.221 -8.281 -4.965 1 97.56 76 LEU A O 1
ATOM 567 N N . ILE A 1 77 ? -0.146 -7.922 -3.26 1 97.81 77 ILE A N 1
ATOM 568 C CA . ILE A 1 77 ? -1.355 -7.883 -4.074 1 97.81 77 ILE A CA 1
ATOM 569 C C . ILE A 1 77 ? -1.767 -6.43 -4.312 1 97.81 77 ILE A C 1
ATOM 571 O O . ILE A 1 77 ? -2.025 -5.688 -3.363 1 97.81 77 ILE A O 1
ATOM 575 N N . SER A 1 78 ? -1.802 -6.066 -5.52 1 98.69 78 SER A N 1
ATOM 576 C CA . SER A 1 78 ? -2.201 -4.711 -5.887 1 98.69 78 SER A CA 1
ATOM 577 C C . SER A 1 78 ? -3.713 -4.531 -5.793 1 98.69 78 SER A C 1
ATOM 579 O O . SER A 1 78 ? -4.465 -5.148 -6.551 1 98.69 78 SER A O 1
ATOM 581 N N . VAL A 1 79 ? -4.117 -3.641 -4.984 1 98.75 79 VAL A N 1
ATOM 582 C CA . VAL A 1 79 ? -5.531 -3.336 -4.809 1 98.75 79 VAL A CA 1
ATOM 583 C C . VAL A 1 79 ? -6.094 -2.73 -6.094 1 98.75 79 VAL A C 1
ATOM 585 O O . VAL A 1 79 ? -7.203 -3.072 -6.516 1 98.75 79 VAL A O 1
ATOM 588 N N . ALA A 1 80 ? -5.32 -1.889 -6.762 1 98.69 80 ALA A N 1
ATOM 589 C CA . ALA A 1 80 ? -5.762 -1.241 -7.996 1 98.69 80 ALA A CA 1
ATOM 590 C C . ALA A 1 80 ? -5.973 -2.266 -9.109 1 98.69 80 ALA A C 1
ATOM 592 O O . ALA A 1 80 ? -6.93 -2.162 -9.875 1 98.69 80 ALA A O 1
ATOM 593 N N . LYS A 1 81 ? -5.109 -3.246 -9.195 1 98.44 81 LYS A N 1
ATOM 594 C CA . LYS A 1 81 ? -5.246 -4.262 -10.234 1 98.44 81 LYS A CA 1
ATOM 595 C C . LYS A 1 81 ? -6.477 -5.137 -9.992 1 98.44 81 LYS A C 1
ATOM 597 O O . LYS A 1 81 ? -7.141 -5.555 -10.938 1 98.44 81 LYS A O 1
ATOM 602 N N . LEU A 1 82 ? -6.758 -5.449 -8.727 1 98.06 82 LEU A N 1
ATOM 603 C CA . LEU A 1 82 ? -7.992 -6.16 -8.422 1 98.06 82 LEU A CA 1
ATOM 604 C C . LEU A 1 82 ? -9.211 -5.309 -8.766 1 98.06 82 LEU A C 1
ATOM 606 O O . LEU A 1 82 ? -10.195 -5.816 -9.305 1 98.06 82 LEU A O 1
ATOM 610 N N . ALA A 1 83 ? -9.102 -4.047 -8.453 1 98.44 83 ALA A N 1
ATOM 611 C CA . ALA A 1 83 ? -10.203 -3.135 -8.742 1 98.44 83 ALA A CA 1
ATOM 612 C C . ALA A 1 83 ? -10.484 -3.066 -10.242 1 98.44 83 ALA A C 1
ATOM 614 O O . ALA A 1 83 ? -11.633 -2.916 -10.656 1 98.44 83 ALA A O 1
ATOM 615 N N . GLU A 1 84 ? -9.453 -3.135 -11.023 1 97.5 84 GLU A N 1
ATOM 616 C CA . GLU A 1 84 ? -9.609 -3.16 -12.477 1 97.5 84 GLU A CA 1
ATOM 617 C C . GLU A 1 84 ? -10.508 -4.312 -12.914 1 97.5 84 GLU A C 1
ATOM 619 O O . GLU A 1 84 ? -11.172 -4.234 -13.953 1 97.5 84 GLU A O 1
ATOM 624 N N . LYS A 1 85 ? -10.523 -5.32 -12.156 1 96.56 85 LYS A N 1
ATOM 625 C CA . LYS A 1 85 ? -11.352 -6.488 -12.438 1 96.56 85 LYS A CA 1
ATOM 626 C C . LYS A 1 85 ? -12.672 -6.422 -11.672 1 96.56 85 LYS A C 1
ATOM 628 O O . LYS A 1 85 ? -13.281 -7.457 -11.383 1 96.56 85 LYS A O 1
ATOM 633 N N . ASP A 1 86 ? -12.969 -5.285 -11.125 1 97.75 86 ASP A N 1
ATOM 634 C CA . ASP A 1 86 ? -14.227 -4.961 -10.469 1 97.75 86 ASP A CA 1
ATOM 635 C C . ASP A 1 86 ? -14.297 -5.586 -9.07 1 97.75 86 ASP A C 1
ATOM 637 O O . ASP A 1 86 ? -15.391 -5.82 -8.547 1 97.75 86 ASP A O 1
ATOM 641 N N . VAL A 1 87 ? -13.188 -5.914 -8.539 1 97.81 87 VAL A N 1
ATOM 642 C CA . VAL A 1 87 ? -13.117 -6.359 -7.152 1 97.81 87 VAL A CA 1
ATOM 643 C C . VAL A 1 87 ? -12.977 -5.152 -6.227 1 97.81 87 VAL A C 1
ATOM 645 O O . VAL A 1 87 ? -12.109 -4.301 -6.434 1 97.81 87 VAL A O 1
ATOM 648 N N . VAL A 1 88 ? -13.859 -5.094 -5.238 1 98.62 88 VAL A N 1
ATOM 649 C CA . VAL A 1 88 ? -13.828 -4.012 -4.258 1 98.62 88 VAL A CA 1
ATOM 650 C C . VAL A 1 88 ? -13.133 -4.484 -2.986 1 98.62 88 VAL A C 1
ATOM 652 O O . VAL A 1 88 ? -13.422 -5.57 -2.479 1 98.62 88 VAL A O 1
ATOM 655 N N . ALA A 1 89 ? -12.219 -3.744 -2.521 1 98.81 89 ALA A N 1
ATOM 656 C CA . ALA A 1 89 ? -11.508 -4.051 -1.28 1 98.81 89 ALA A CA 1
ATOM 657 C C . ALA A 1 89 ? -11.977 -3.146 -0.146 1 98.81 89 ALA A C 1
ATOM 659 O O . ALA A 1 89 ? -12.023 -1.923 -0.297 1 98.81 89 ALA A O 1
ATOM 660 N N . GLN A 1 90 ? -12.336 -3.748 0.92 1 98.75 90 GLN A N 1
ATOM 661 C CA . GLN A 1 90 ? -12.758 -3 2.098 1 98.75 90 GLN A CA 1
ATOM 662 C C . GLN A 1 90 ? -11.859 -3.309 3.297 1 98.75 90 GLN A C 1
ATOM 664 O O . GLN A 1 90 ? -11.805 -4.453 3.758 1 98.75 90 GLN A O 1
ATOM 669 N N . PHE A 1 91 ? -11.211 -2.291 3.805 1 98.81 91 PHE A N 1
ATOM 670 C CA . PHE A 1 91 ? -10.289 -2.418 4.93 1 98.81 91 PHE A CA 1
ATOM 671 C C . PHE A 1 91 ? -10.938 -1.917 6.215 1 98.81 91 PHE A C 1
ATOM 673 O O . PHE A 1 91 ? -11.469 -0.804 6.258 1 98.81 91 PHE A O 1
ATOM 680 N N . SER A 1 92 ? -10.852 -2.727 7.211 1 98.31 92 SER A N 1
ATOM 681 C CA . SER A 1 92 ? -11.328 -2.389 8.547 1 98.31 92 SER A CA 1
ATOM 682 C C . SER A 1 92 ? -10.289 -2.732 9.609 1 98.31 92 SER A C 1
ATOM 684 O O . SER A 1 92 ? -9.141 -3.021 9.281 1 98.31 92 SER A O 1
ATOM 686 N N . LYS A 1 93 ? -10.664 -2.604 10.828 1 97.94 93 LYS A N 1
ATOM 687 C CA . LYS A 1 93 ? -9.734 -2.725 11.945 1 97.94 93 LYS A CA 1
ATOM 688 C C . LYS A 1 93 ? -9.102 -4.113 11.984 1 97.94 93 LYS A C 1
ATOM 690 O O . LYS A 1 93 ? -7.91 -4.25 12.281 1 97.94 93 LYS A O 1
ATOM 695 N N . ASP A 1 94 ? -9.859 -5.109 11.547 1 96.69 94 ASP A N 1
ATOM 696 C CA . ASP A 1 94 ? -9.383 -6.469 11.789 1 96.69 94 ASP A CA 1
ATOM 697 C C . ASP A 1 94 ? -8.977 -7.152 10.492 1 96.69 94 ASP A C 1
ATOM 699 O O . ASP A 1 94 ? -8.164 -8.078 10.5 1 96.69 94 ASP A O 1
ATOM 703 N N . LYS A 1 95 ? -9.625 -6.695 9.422 1 97.62 95 LYS A N 1
ATOM 704 C CA . LYS A 1 95 ? -9.414 -7.461 8.195 1 97.62 95 LYS A CA 1
ATOM 705 C C . LYS A 1 95 ? -9.68 -6.605 6.961 1 97.62 95 LYS A C 1
ATOM 707 O O . LYS A 1 95 ? -10.172 -5.477 7.07 1 97.62 95 LYS A O 1
ATOM 712 N N . CYS A 1 96 ? -9.305 -7.098 5.859 1 98.06 96 CYS A N 1
ATOM 713 C CA . CYS A 1 96 ? -9.695 -6.645 4.531 1 98.06 96 CYS A CA 1
ATOM 714 C C . CYS A 1 96 ? -10.508 -7.707 3.807 1 98.06 96 CYS A C 1
ATOM 716 O O . CYS A 1 96 ? -10.141 -8.883 3.797 1 98.06 96 CYS A O 1
ATOM 718 N N . VAL A 1 97 ? -11.617 -7.301 3.229 1 97.81 97 VAL A N 1
ATOM 719 C CA . VAL A 1 97 ? -12.453 -8.195 2.436 1 97.81 97 VAL A CA 1
ATOM 720 C C . VAL A 1 97 ? -12.445 -7.75 0.974 1 97.81 97 VAL A C 1
ATOM 722 O O . VAL A 1 97 ? -12.586 -6.559 0.678 1 97.81 97 VAL A O 1
ATOM 725 N N . PHE A 1 98 ? -12.188 -8.695 0.116 1 97.44 98 PHE A N 1
ATOM 726 C CA . PHE A 1 98 ? -12.289 -8.492 -1.324 1 97.44 98 PHE A CA 1
ATOM 727 C C . PHE A 1 98 ? -13.609 -9.047 -1.855 1 97.44 98 PHE A C 1
ATOM 729 O O . PHE A 1 98 ? -13.898 -10.234 -1.693 1 97.44 98 PHE A O 1
ATOM 736 N N . CYS A 1 99 ? -14.297 -8.156 -2.564 1 97.44 99 CYS A N 1
ATOM 737 C CA . CYS A 1 99 ? -15.625 -8.555 -3.016 1 97.44 99 CYS A CA 1
ATOM 738 C C . CYS A 1 99 ? -15.766 -8.367 -4.523 1 97.44 99 CYS A C 1
ATOM 740 O O . CYS A 1 99 ? -15.312 -7.363 -5.074 1 97.44 99 CYS A O 1
ATOM 742 N N . TYR A 1 100 ? -16.312 -9.297 -5.133 1 96.38 100 TYR A N 1
ATOM 743 C CA . TYR A 1 100 ? -16.844 -9.203 -6.492 1 96.38 100 TYR A CA 1
ATOM 744 C C . TYR A 1 100 ? -18.359 -9.227 -6.5 1 96.38 100 TYR A C 1
ATOM 746 O O . TYR A 1 100 ? -18.969 -10.25 -6.195 1 96.38 100 TYR A O 1
ATOM 754 N N . GLY A 1 101 ? -18.906 -8.055 -6.848 1 94.81 101 GLY A N 1
ATOM 755 C CA . GLY A 1 101 ? -20.312 -7.926 -6.531 1 94.81 101 GLY A CA 1
ATOM 756 C C . GLY A 1 101 ? -20.609 -8.078 -5.051 1 94.81 101 GLY A C 1
ATOM 757 O O . GLY A 1 101 ? -20.016 -7.398 -4.219 1 94.81 101 GLY A O 1
ATOM 758 N N . ASP A 1 102 ? -21.469 -8.969 -4.762 1 94 102 ASP A N 1
ATOM 759 C CA . ASP A 1 102 ? -21.875 -9.148 -3.369 1 94 102 ASP A CA 1
ATOM 760 C C . ASP A 1 102 ? -21.125 -10.312 -2.732 1 94 102 ASP A C 1
ATOM 762 O O . ASP A 1 102 ? -21.25 -10.562 -1.53 1 94 102 ASP A O 1
ATOM 766 N N . ALA A 1 103 ? -20.25 -10.898 -3.447 1 94.56 103 ALA A N 1
ATOM 767 C CA . ALA A 1 103 ? -19.578 -12.102 -2.961 1 94.56 103 ALA A CA 1
ATOM 768 C C . ALA A 1 103 ? -18.172 -11.789 -2.453 1 94.56 103 ALA A C 1
ATOM 770 O O . ALA A 1 103 ? -17.406 -11.094 -3.125 1 94.56 103 ALA A O 1
ATOM 771 N N . THR A 1 104 ? -17.953 -12.227 -1.288 1 93.81 104 THR A N 1
ATOM 772 C CA . THR A 1 104 ? -16.578 -12.18 -0.798 1 93.81 104 THR A CA 1
ATOM 773 C C . THR A 1 104 ? -15.719 -13.227 -1.498 1 93.81 104 THR A C 1
ATOM 775 O O . THR A 1 104 ? -16.031 -14.422 -1.455 1 93.81 104 THR A O 1
ATOM 778 N N . VAL A 1 105 ? -14.656 -12.766 -2.121 1 92.12 105 VAL A N 1
ATOM 779 C CA . VAL A 1 105 ? -13.859 -13.711 -2.9 1 92.12 105 VAL A CA 1
ATOM 780 C C . VAL A 1 105 ? -12.547 -14.008 -2.168 1 92.12 105 VAL A C 1
ATOM 782 O O . VAL A 1 105 ? -11.945 -15.062 -2.363 1 92.12 105 VAL A O 1
ATOM 785 N N . MET A 1 106 ? -12.047 -13.117 -1.358 1 93.25 106 MET A N 1
ATOM 786 C CA . MET A 1 106 ? -10.836 -13.273 -0.562 1 93.25 106 MET A CA 1
ATOM 787 C C . MET A 1 106 ? -10.906 -12.438 0.708 1 93.25 106 MET A C 1
ATOM 789 O O . MET A 1 106 ? -11.672 -11.477 0.781 1 93.25 106 MET A O 1
ATOM 793 N N . GLU A 1 107 ? -10.109 -12.906 1.65 1 94.62 107 GLU A N 1
ATOM 794 C CA . GLU A 1 107 ? -9.969 -12.141 2.889 1 94.62 107 GLU A CA 1
ATOM 795 C C . GLU A 1 107 ? -8.508 -12.07 3.328 1 94.62 107 GLU A C 1
ATOM 797 O O . GLU A 1 107 ? -7.766 -13.039 3.189 1 94.62 107 GLU A O 1
ATOM 802 N N . ALA A 1 108 ? -8.164 -10.938 3.811 1 95.75 108 ALA A N 1
ATOM 803 C CA . ALA A 1 108 ? -6.867 -10.742 4.445 1 95.75 108 ALA A CA 1
ATOM 804 C C . ALA A 1 108 ? -7.027 -10.344 5.91 1 95.75 108 ALA A C 1
ATOM 806 O O . ALA A 1 108 ? -7.965 -9.625 6.266 1 95.75 108 ALA A O 1
ATOM 807 N N . LYS A 1 109 ? -6.145 -10.781 6.695 1 95.19 109 LYS A N 1
ATOM 808 C CA . LYS A 1 109 ? -6.176 -10.469 8.117 1 95.19 109 LYS A CA 1
ATOM 809 C C . LYS A 1 109 ? -5.156 -9.383 8.469 1 95.19 109 LYS A C 1
ATOM 811 O O . LYS A 1 109 ? -4.027 -9.406 7.969 1 95.19 109 LYS A O 1
ATOM 816 N N . ARG A 1 110 ? -5.609 -8.539 9.328 1 96.25 110 ARG A N 1
ATOM 817 C CA . ARG A 1 110 ? -4.668 -7.535 9.812 1 96.25 110 ARG A CA 1
ATOM 818 C C . ARG A 1 110 ? -3.623 -8.156 10.734 1 96.25 110 ARG A C 1
ATOM 820 O O . ARG A 1 110 ? -3.969 -8.883 11.672 1 96.25 110 ARG A O 1
ATOM 827 N N . CYS A 1 111 ? -2.451 -7.988 10.414 1 94 111 CYS A N 1
ATOM 828 C CA . CYS A 1 111 ? -1.292 -8.336 11.227 1 94 111 CYS A CA 1
ATOM 829 C C . CYS A 1 111 ? -0.445 -7.102 11.523 1 94 111 CYS A C 1
ATOM 831 O O . CYS A 1 111 ? 0.267 -6.609 10.648 1 94 111 CYS A O 1
ATOM 833 N N . GLU A 1 112 ? -0.604 -6.652 12.797 1 93.38 112 GLU A N 1
ATOM 834 C CA . GLU A 1 112 ? -0.067 -5.332 13.109 1 93.38 112 GLU A CA 1
ATOM 835 C C . GLU A 1 112 ? -0.661 -4.266 12.195 1 93.38 112 GLU A C 1
ATOM 837 O O . GLU A 1 112 ? -1.881 -4.098 12.141 1 93.38 112 GLU A O 1
ATOM 842 N N . ASN A 1 113 ? 0.144 -3.656 11.328 1 97 113 ASN A N 1
ATOM 843 C CA . ASN A 1 113 ? -0.414 -2.533 10.578 1 97 113 ASN A CA 1
ATOM 844 C C . ASN A 1 113 ? -0.394 -2.797 9.07 1 97 113 ASN A C 1
ATOM 846 O O . ASN A 1 113 ? -0.292 -1.862 8.273 1 97 113 ASN A O 1
ATOM 850 N N . VAL A 1 114 ? -0.424 -4.133 8.766 1 96.75 114 VAL A N 1
ATOM 851 C CA . VAL A 1 114 ? -0.602 -4.543 7.375 1 96.75 114 VAL A CA 1
ATOM 852 C C . VAL A 1 114 ? -1.65 -5.648 7.293 1 96.75 114 VAL A C 1
ATOM 854 O O . VAL A 1 114 ? -2.096 -6.168 8.32 1 96.75 114 VAL A O 1
ATOM 857 N N . TYR A 1 115 ? -2.092 -5.949 6.09 1 97.25 115 TYR A N 1
ATOM 858 C CA . TYR A 1 115 ? -3.133 -6.945 5.863 1 97.25 115 TYR A CA 1
ATOM 859 C C . TYR A 1 115 ? -2.602 -8.109 5.035 1 97.25 115 TYR A C 1
ATOM 861 O O . TYR A 1 115 ? -2.25 -7.941 3.865 1 97.25 115 TYR A O 1
ATOM 869 N N . LYS A 1 116 ? -2.588 -9.266 5.617 1 95.38 116 LYS A N 1
ATOM 870 C CA . LYS A 1 116 ? -2.02 -10.461 4.992 1 95.38 116 LYS A CA 1
ATOM 871 C C . LYS A 1 116 ? -3.117 -11.398 4.508 1 95.38 116 LYS A C 1
ATOM 873 O O . LYS A 1 116 ? -4.039 -11.727 5.262 1 95.38 116 LYS A O 1
ATOM 878 N N . LEU A 1 117 ? -2.975 -11.781 3.268 1 94.75 117 LEU A N 1
ATOM 879 C CA . LEU A 1 117 ? -3.93 -12.719 2.695 1 94.75 117 LEU A CA 1
ATOM 880 C C . LEU A 1 117 ? -3.918 -14.039 3.459 1 94.75 117 LEU A C 1
ATOM 882 O O . LEU A 1 117 ? -2.85 -14.57 3.773 1 94.75 117 LEU A O 1
ATOM 886 N N . LYS A 1 118 ? -5.043 -14.5 3.688 1 86.62 118 LYS A N 1
ATOM 887 C CA . LYS A 1 118 ? -5.188 -15.797 4.344 1 86.62 118 LYS A CA 1
ATOM 888 C C . LYS A 1 118 ? -4.988 -16.938 3.35 1 86.62 118 LYS A C 1
ATOM 890 O O . LYS A 1 118 ? -5.898 -17.281 2.59 1 86.62 118 LYS A O 1
ATOM 895 N N . THR A 1 119 ? -3.852 -17.406 3.289 1 85.56 119 THR A N 1
ATOM 896 C CA . THR A 1 119 ? -3.58 -18.547 2.414 1 85.56 119 THR A CA 1
ATOM 897 C C . THR A 1 119 ? -3.184 -19.781 3.229 1 85.56 119 THR A C 1
ATOM 899 O O . THR A 1 119 ? -2.779 -19.656 4.387 1 85.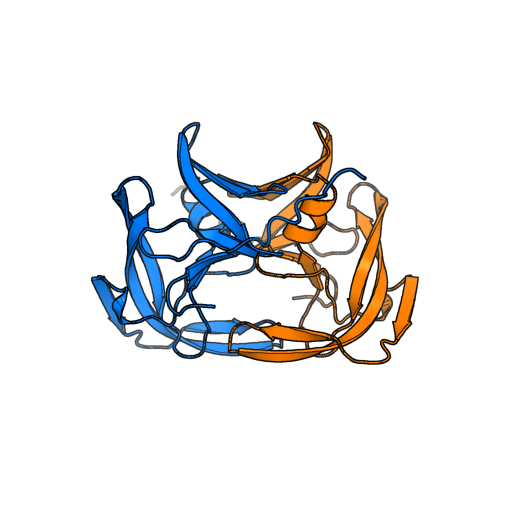56 119 THR A O 1
ATOM 902 N N . MET A 1 120 ? -3.479 -20.875 2.668 1 80.31 120 MET A N 1
ATOM 903 C CA . MET A 1 120 ? -3.117 -22.125 3.346 1 80.31 120 MET A CA 1
ATOM 904 C C . MET A 1 120 ? -1.605 -22.219 3.525 1 80.31 120 MET A C 1
ATOM 906 O O . MET A 1 120 ? -0.844 -21.875 2.621 1 80.31 120 MET A O 1
ATOM 910 N N . GLY A 1 121 ? -1.182 -22.719 4.656 1 70.12 121 GLY A N 1
ATOM 911 C CA . GLY A 1 121 ? 0.235 -22.922 4.922 1 70.12 121 GLY A CA 1
ATOM 912 C C . GLY A 1 121 ? 0.871 -21.734 5.637 1 70.12 121 GLY A C 1
ATOM 913 O O . GLY A 1 121 ? 1.953 -21.859 6.215 1 70.12 121 GLY A O 1
ATOM 914 N N . ASP A 1 122 ? 0.199 -20.594 5.477 1 64.25 122 ASP A N 1
ATOM 915 C CA . ASP A 1 122 ? 0.771 -19.438 6.145 1 64.25 122 ASP A CA 1
ATOM 916 C C . ASP A 1 122 ? 0.435 -19.438 7.633 1 64.25 122 ASP A C 1
ATOM 918 O O . ASP A 1 122 ? -0.622 -19.922 8.039 1 64.25 122 ASP A O 1
ATOM 922 N N . GLU A 1 123 ? 1.48 -19.312 8.5 1 58.19 123 GLU A N 1
ATOM 923 C CA . GLU A 1 123 ? 1.226 -19.078 9.914 1 58.19 123 GLU A CA 1
ATOM 924 C C . GLU A 1 123 ? 0.525 -17.734 10.133 1 58.19 123 GLU A C 1
ATOM 926 O O . GLU A 1 123 ? 0.987 -16.703 9.648 1 58.19 123 GLU A O 1
ATOM 931 N N . VAL A 1 124 ? -0.709 -17.922 10.203 1 55.31 124 VAL A N 1
ATOM 932 C CA . VAL A 1 124 ? -1.439 -16.672 10.305 1 55.31 124 VAL A CA 1
ATOM 933 C C . VAL A 1 124 ? -0.798 -15.781 11.375 1 55.31 124 VAL A C 1
ATOM 935 O O . VAL A 1 124 ? -0.072 -16.266 12.242 1 55.31 124 VAL A O 1
ATOM 938 N N . CYS A 1 125 ? -0.918 -14.492 11.305 1 59.22 125 CYS A N 1
ATOM 939 C CA . CYS A 1 125 ? -0.327 -13.438 12.125 1 59.22 125 CYS A CA 1
ATOM 940 C C . CYS A 1 125 ? -0.542 -13.719 13.609 1 59.22 125 CYS A C 1
ATOM 942 O O . CYS A 1 125 ? -1.572 -14.273 14 1 59.22 125 CYS A O 1
ATOM 944 N N . ASN A 1 126 ? 0.447 -14.359 14.242 1 46.56 126 ASN A N 1
ATOM 945 C CA . ASN A 1 126 ? 0.312 -14.43 15.695 1 46.56 126 ASN A CA 1
ATOM 946 C C . ASN A 1 126 ? -0.088 -13.086 16.281 1 46.56 126 ASN A C 1
ATOM 948 O O . ASN A 1 126 ? 0.721 -12.156 16.328 1 46.56 126 ASN A O 1
ATOM 952 N N . ALA A 1 127 ? -1.146 -12.664 15.891 1 40.75 127 ALA A N 1
ATOM 953 C CA . ALA A 1 127 ? -1.528 -11.492 16.672 1 40.75 127 ALA A CA 1
ATOM 954 C C . ALA A 1 127 ? -1.382 -11.758 18.172 1 40.75 127 ALA A C 1
ATOM 956 O O . ALA A 1 127 ? -1.859 -12.773 18.672 1 40.75 127 ALA A O 1
ATOM 957 N N . ALA A 1 128 ? -0.312 -11.25 18.75 1 35.34 128 ALA A N 1
ATOM 958 C CA . ALA A 1 128 ? -0.363 -11.305 20.219 1 35.34 128 ALA A CA 1
ATOM 959 C C . ALA A 1 128 ? -1.708 -10.805 20.734 1 35.34 128 ALA A C 1
ATOM 961 O O . ALA A 1 128 ? -2.113 -9.672 20.438 1 35.34 128 ALA A O 1
ATOM 962 N N . THR A 1 129 ? -2.654 -11.609 20.75 1 35.75 129 THR A N 1
ATOM 963 C CA . THR A 1 129 ? -3.908 -11.344 21.453 1 35.75 129 THR A CA 1
ATOM 964 C C . THR A 1 129 ? -3.65 -10.641 22.781 1 35.75 129 THR A C 1
ATOM 966 O O . THR A 1 129 ? -2.914 -11.156 23.625 1 35.75 129 THR A O 1
ATOM 969 N N . THR A 1 130 ? -3.455 -9.398 22.75 1 33.91 130 THR A N 1
ATOM 970 C CA . THR A 1 130 ? -3.469 -8.742 24.062 1 33.91 130 THR A CA 1
ATOM 971 C C . THR A 1 130 ? -4.773 -9.039 24.797 1 33.91 130 THR A C 1
ATOM 973 O O . THR A 1 130 ? -5.855 -8.711 24.297 1 33.91 130 THR A O 1
ATOM 976 N N . SER A 1 131 ? -4.836 -10.188 25.359 1 33.09 131 SER A N 1
ATOM 977 C CA . SER A 1 131 ? -5.887 -10.406 26.344 1 33.09 131 SER A CA 1
ATOM 978 C C . SER A 1 131 ? -5.949 -9.258 27.344 1 33.09 131 SER A C 1
ATOM 980 O O . SER A 1 131 ? -4.973 -8.992 28.047 1 33.09 131 SER A O 1
ATOM 982 N N . ARG A 1 132 ? -6.598 -8.242 27.031 1 25.59 132 ARG A N 1
ATOM 983 C CA . ARG A 1 132 ? -6.844 -7.34 28.141 1 25.59 132 ARG A CA 1
ATOM 984 C C . ARG A 1 132 ? -7.441 -8.086 29.328 1 25.59 132 ARG A C 1
ATOM 986 O O . ARG A 1 132 ? -8.547 -8.617 29.234 1 25.59 132 ARG A O 1
ATOM 993 N N . LYS A 1 133 ? -6.656 -8.812 30.109 1 28.5 133 LYS A N 1
ATOM 994 C CA . LYS A 1 133 ? -7.145 -9.219 31.422 1 28.5 133 LYS A CA 1
ATOM 995 C C . LYS A 1 133 ? -7.797 -8.047 32.156 1 28.5 133 LYS A C 1
ATOM 997 O O . LYS A 1 133 ? -7.207 -6.977 32.281 1 28.5 133 LYS A O 1
ATOM 1002 N N . GLU A 1 134 ? -9.109 -7.984 32.125 1 27.83 134 GLU A N 1
ATOM 1003 C CA . GLU A 1 134 ? -9.852 -7.184 33.094 1 27.83 134 GLU A CA 1
ATOM 1004 C C . GLU A 1 134 ? -9.188 -7.238 34.469 1 27.83 134 GLU A C 1
ATOM 1006 O O . GLU A 1 134 ? -8.836 -8.32 34.938 1 27.83 134 GLU A O 1
ATOM 1011 N N . PRO A 1 135 ? -8.742 -6.082 34.938 1 30.11 135 PRO A N 1
ATOM 1012 C CA . PRO A 1 135 ? -8.406 -6.184 36.344 1 30.11 135 PRO A CA 1
ATOM 1013 C C . PRO A 1 135 ? -9.578 -6.664 37.219 1 30.11 135 PRO A C 1
ATOM 1015 O O . PRO A 1 135 ? -10.734 -6.473 36.844 1 30.11 135 PRO A O 1
ATOM 1018 N N . MET B 1 1 ? 5.68 12.242 -8.688 1 41.53 1 MET B N 1
ATOM 1019 C CA . MET B 1 1 ? 4.504 12.727 -7.977 1 41.53 1 MET B CA 1
ATOM 1020 C C . MET B 1 1 ? 4.777 14.086 -7.34 1 41.53 1 MET B C 1
ATOM 1022 O O . MET B 1 1 ? 5.902 14.367 -6.914 1 41.53 1 MET B O 1
ATOM 1026 N N . GLY B 1 2 ? 3.885 14.938 -7.547 1 50.5 2 GLY B N 1
ATOM 1027 C CA . GLY B 1 2 ? 4.188 16.203 -6.895 1 50.5 2 GLY B CA 1
ATOM 1028 C C . GLY B 1 2 ? 4.367 16.078 -5.395 1 50.5 2 GLY B C 1
ATOM 1029 O O . GLY B 1 2 ? 3.855 15.133 -4.781 1 50.5 2 GLY B O 1
ATOM 1030 N N . LYS B 1 3 ? 5.258 16.734 -4.766 1 59.47 3 LYS B N 1
ATOM 1031 C CA . LYS B 1 3 ? 5.691 16.797 -3.371 1 59.47 3 LYS B CA 1
ATOM 1032 C C . LYS B 1 3 ? 4.508 17.031 -2.438 1 59.47 3 LYS B C 1
ATOM 1034 O O . LYS B 1 3 ? 4.625 16.859 -1.223 1 59.47 3 LYS B O 1
ATOM 1039 N N . THR B 1 4 ? 3.289 16.891 -3.104 1 69.94 4 THR B N 1
ATOM 1040 C CA . THR B 1 4 ? 2.221 17.328 -2.215 1 69.94 4 THR B CA 1
ATOM 1041 C C . THR B 1 4 ? 1.09 16.312 -2.18 1 69.94 4 THR B C 1
ATOM 1043 O O . THR B 1 4 ? 0.121 16.469 -1.436 1 69.94 4 THR B O 1
ATOM 1046 N N . GLU B 1 5 ? 1.279 15.242 -2.828 1 88.38 5 GLU B N 1
ATOM 1047 C CA . GLU B 1 5 ? 0.153 14.32 -2.92 1 88.38 5 GLU B CA 1
ATOM 1048 C C . GLU B 1 5 ? 0.247 13.227 -1.856 1 88.38 5 GLU B C 1
ATOM 1050 O O . GLU B 1 5 ? 1.344 12.789 -1.506 1 88.38 5 GLU B O 1
ATOM 1055 N N . TRP B 1 6 ? -0.949 12.914 -1.329 1 94.12 6 TRP B N 1
ATOM 1056 C CA . TRP B 1 6 ? -1.052 11.844 -0.341 1 94.12 6 TRP B CA 1
ATOM 1057 C C . TRP B 1 6 ? -1.692 10.602 -0.948 1 94.12 6 TRP B C 1
ATOM 1059 O O . TRP B 1 6 ? -2.779 10.672 -1.526 1 94.12 6 TRP B O 1
ATOM 1069 N N . LEU B 1 7 ? -0.984 9.492 -0.836 1 96.31 7 LEU B N 1
ATOM 1070 C CA . LEU B 1 7 ? -1.465 8.219 -1.361 1 96.31 7 LEU B CA 1
ATOM 1071 C C . LEU B 1 7 ? -2.078 7.367 -0.252 1 96.31 7 LEU B C 1
ATOM 1073 O O . LEU B 1 7 ? -1.512 7.262 0.838 1 96.31 7 LEU B O 1
ATOM 1077 N N . ALA B 1 8 ? -3.301 6.859 -0.507 1 98.19 8 ALA B N 1
ATOM 1078 C CA . ALA B 1 8 ? -3.838 5.828 0.377 1 98.19 8 ALA B CA 1
ATOM 1079 C C . ALA B 1 8 ? -3.076 4.516 0.214 1 98.19 8 ALA B C 1
ATOM 1081 O O . ALA B 1 8 ? -3.084 3.916 -0.864 1 98.19 8 ALA B O 1
ATOM 1082 N N . ASP B 1 9 ? -2.439 4.051 1.312 1 98.5 9 ASP B N 1
ATOM 1083 C CA . ASP B 1 9 ? -1.525 2.918 1.188 1 98.5 9 ASP B CA 1
ATOM 1084 C C . ASP B 1 9 ? -1.769 1.892 2.291 1 98.5 9 ASP B C 1
ATOM 1086 O O . ASP B 1 9 ? -1.368 2.098 3.438 1 98.5 9 ASP B O 1
ATOM 1090 N N . SER B 1 10 ? -2.332 0.747 1.916 1 98.81 10 SER B N 1
ATOM 1091 C CA . SER B 1 10 ? -2.625 -0.317 2.871 1 98.81 10 SER B CA 1
ATOM 1092 C C . SER B 1 10 ? -1.368 -1.108 3.221 1 98.81 10 SER B C 1
ATOM 1094 O O . SER B 1 10 ? -1.382 -1.933 4.137 1 98.81 10 SER B O 1
ATOM 1096 N N . GLY B 1 11 ? -0.237 -0.875 2.557 1 97.88 11 GLY B N 1
ATOM 1097 C CA . GLY B 1 11 ? 1.042 -1.49 2.875 1 97.88 11 GLY B CA 1
ATOM 1098 C C . GLY B 1 11 ? 1.891 -0.651 3.812 1 97.88 11 GLY B C 1
ATOM 1099 O O . GLY B 1 11 ? 2.912 -1.119 4.32 1 97.88 11 GLY B O 1
ATOM 1100 N N . ALA B 1 12 ? 1.51 0.579 3.996 1 98.12 12 ALA B N 1
ATOM 1101 C CA . ALA B 1 12 ? 2.246 1.458 4.902 1 98.12 12 ALA B CA 1
ATOM 1102 C C . ALA B 1 12 ? 1.826 1.232 6.352 1 98.12 12 ALA B C 1
ATOM 1104 O O . ALA B 1 12 ? 0.656 1.404 6.699 1 98.12 12 ALA B O 1
ATOM 1105 N N . SER B 1 13 ? 2.768 0.991 7.188 1 97.56 13 SER B N 1
ATOM 1106 C CA . SER B 1 13 ? 2.479 0.661 8.578 1 97.56 13 SER B CA 1
ATOM 1107 C C . SER B 1 13 ? 2.154 1.912 9.391 1 97.56 13 SER B C 1
ATOM 1109 O O . SER B 1 13 ? 1.634 1.821 10.5 1 97.56 13 SER B O 1
ATOM 1111 N N . SER B 1 14 ? 2.494 3.074 8.914 1 98.38 14 SER B N 1
ATOM 1112 C CA . SER B 1 14 ? 2.26 4.375 9.539 1 98.38 14 SER B CA 1
ATOM 1113 C C . SER B 1 14 ? 2.02 5.453 8.484 1 98.38 14 SER B C 1
ATOM 1115 O O . SER B 1 14 ? 2.416 5.301 7.328 1 98.38 14 SER B O 1
ATOM 1117 N N . HIS B 1 15 ? 1.32 6.473 8.938 1 98.5 15 HIS B N 1
ATOM 1118 C CA . HIS B 1 15 ? 1.383 7.68 8.125 1 98.5 15 HIS B CA 1
ATOM 1119 C C . HIS B 1 15 ? 2.811 8.211 8.031 1 98.5 15 HIS B C 1
ATOM 1121 O O . HIS B 1 15 ? 3.545 8.195 9.023 1 98.5 15 HIS B O 1
ATOM 1127 N N . MET B 1 16 ? 3.158 8.695 6.859 1 98.44 16 MET B N 1
ATOM 1128 C CA . MET B 1 16 ? 4.539 9.164 6.758 1 98.44 16 MET B CA 1
ATOM 1129 C C . MET B 1 16 ? 4.699 10.141 5.602 1 98.44 16 MET B C 1
ATOM 1131 O O . MET B 1 16 ? 3.934 10.102 4.637 1 98.44 16 MET B O 1
ATOM 1135 N N . THR B 1 17 ? 5.645 11.023 5.684 1 97.62 17 THR B N 1
ATOM 1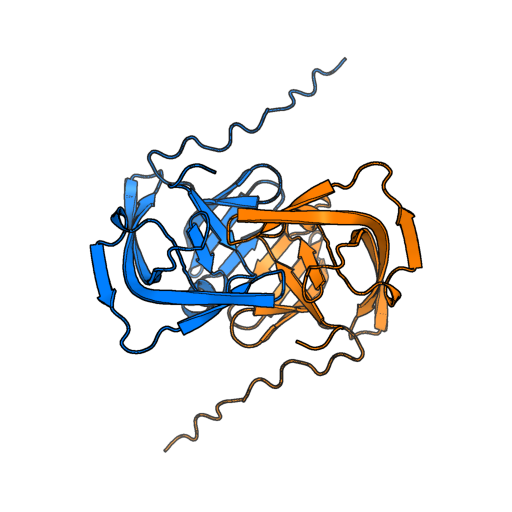136 C CA . THR B 1 17 ? 5.934 11.984 4.629 1 97.62 17 THR B CA 1
ATOM 1137 C C . THR B 1 17 ? 7.344 12.547 4.785 1 97.62 17 THR B C 1
ATOM 1139 O O . THR B 1 17 ? 7.914 12.516 5.875 1 97.62 17 THR B O 1
ATOM 1142 N N . SER B 1 18 ? 7.859 12.984 3.688 1 97 18 SER B N 1
ATOM 1143 C CA . SER B 1 18 ? 9.109 13.742 3.73 1 97 18 SER B CA 1
ATOM 1144 C C . SER B 1 18 ? 8.844 15.242 3.635 1 97 18 SER B C 1
ATOM 1146 O O . SER B 1 18 ? 9.781 16.047 3.684 1 97 18 SER B O 1
ATOM 1148 N N . ALA B 1 19 ? 7.586 15.625 3.494 1 94.75 19 ALA B N 1
ATOM 1149 C CA . ALA B 1 19 ? 7.227 17.031 3.365 1 94.75 19 ALA B CA 1
ATOM 1150 C C . ALA B 1 19 ? 7.195 17.719 4.727 1 94.75 19 ALA B C 1
ATOM 1152 O O . ALA B 1 19 ? 6.145 17.781 5.371 1 94.75 19 ALA B O 1
ATOM 1153 N N . ARG B 1 20 ? 8.25 18.328 5.031 1 94.88 20 ARG B N 1
ATOM 1154 C CA . ARG B 1 20 ? 8.406 18.906 6.359 1 94.88 20 ARG B CA 1
ATOM 1155 C C . ARG B 1 20 ? 7.441 20.078 6.562 1 94.88 20 ARG B C 1
ATOM 1157 O O . ARG B 1 20 ? 6.949 20.297 7.672 1 94.88 20 ARG B O 1
ATOM 1164 N N . ASP B 1 21 ? 7.148 20.766 5.531 1 92.88 21 ASP B N 1
ATOM 1165 C CA . ASP B 1 21 ? 6.355 21.984 5.602 1 92.88 21 ASP B CA 1
ATOM 1166 C C . ASP B 1 21 ? 4.887 21.672 5.875 1 92.88 21 ASP B C 1
ATOM 1168 O O . ASP B 1 21 ? 4.105 22.578 6.195 1 92.88 21 ASP B O 1
ATOM 1172 N N . LYS B 1 22 ? 4.523 20.438 5.816 1 92.88 22 LYS B N 1
ATOM 1173 C CA . LYS B 1 22 ? 3.129 20.062 6.031 1 92.88 22 LYS B CA 1
ATOM 1174 C C . LYS B 1 22 ? 2.838 19.859 7.516 1 92.88 22 LYS B C 1
ATOM 1176 O O . LYS B 1 22 ? 1.676 19.781 7.922 1 92.88 22 LYS B O 1
ATOM 1181 N N . PHE B 1 23 ? 3.887 19.812 8.312 1 96.5 23 PHE B N 1
ATOM 1182 C CA . PHE B 1 23 ? 3.697 19.578 9.742 1 96.5 23 PHE B CA 1
ATOM 1183 C C . PHE B 1 23 ? 3.312 20.875 10.445 1 96.5 23 PHE B C 1
ATOM 1185 O O . PHE B 1 23 ? 3.963 21.906 10.266 1 96.5 23 PHE B O 1
ATOM 1192 N N . VAL B 1 24 ? 2.281 20.812 11.188 1 97 24 VAL B N 1
ATOM 1193 C CA . VAL B 1 24 ? 1.876 21.922 12.039 1 97 24 VAL B CA 1
ATOM 1194 C C . VAL B 1 24 ? 2.592 21.844 13.383 1 97 24 VAL B C 1
ATOM 1196 O O . VAL B 1 24 ? 2.809 22.859 14.039 1 97 24 VAL B O 1
ATOM 1199 N N . SER B 1 25 ? 2.887 20.625 13.75 1 98.19 25 SER B N 1
ATOM 1200 C CA . SER B 1 25 ? 3.713 20.344 14.922 1 98.19 25 SER B CA 1
ATOM 1201 C C . SER B 1 25 ? 4.52 19.062 14.734 1 98.19 25 SER B C 1
ATOM 1203 O O . SER B 1 25 ? 4.078 18.141 14.055 1 98.19 25 SER B O 1
ATOM 1205 N N . MET B 1 26 ? 5.734 19.094 15.305 1 97.81 26 MET B N 1
ATOM 1206 C CA . MET B 1 26 ? 6.605 17.922 15.172 1 97.81 26 MET B CA 1
ATOM 1207 C C . MET B 1 26 ? 7.566 17.828 16.344 1 97.81 26 MET B C 1
ATOM 1209 O O . MET B 1 26 ? 7.953 18.844 16.922 1 97.81 26 MET B O 1
ATOM 1213 N N . LYS B 1 27 ? 7.883 16.703 16.672 1 98.44 27 LYS B N 1
ATOM 1214 C CA . LYS B 1 27 ? 8.898 16.422 17.688 1 98.44 27 LYS B CA 1
ATOM 1215 C C . LYS B 1 27 ? 9.953 15.445 17.156 1 98.44 27 LYS B C 1
ATOM 1217 O O . LYS B 1 27 ? 9.609 14.422 16.562 1 98.44 27 LYS B O 1
ATOM 1222 N N . GLU B 1 28 ? 11.133 15.758 17.438 1 98.44 28 GLU B N 1
ATOM 1223 C CA . GLU B 1 28 ? 12.211 14.859 17.047 1 98.44 28 GLU B CA 1
ATOM 1224 C C . GLU B 1 28 ? 12.227 13.602 17.906 1 98.44 28 GLU B C 1
ATOM 1226 O O . GLU B 1 28 ? 11.984 13.672 19.125 1 98.44 28 GLU B O 1
ATOM 1231 N N . LEU B 1 29 ? 12.508 12.555 17.234 1 98.5 29 LEU B N 1
ATOM 1232 C CA . LEU B 1 29 ? 12.602 11.297 17.969 1 98.5 29 LEU B CA 1
ATOM 1233 C C . LEU B 1 29 ? 14 11.117 18.547 1 98.5 29 LEU B C 1
ATOM 1235 O O . LEU B 1 29 ? 15 11.367 17.875 1 98.5 29 LEU B O 1
ATOM 1239 N N . LYS B 1 30 ? 14.039 10.734 19.75 1 97.88 30 LYS B N 1
ATOM 1240 C CA . LYS B 1 30 ? 15.336 10.453 20.375 1 97.88 30 LYS B CA 1
ATOM 1241 C C . LYS B 1 30 ? 16.062 9.328 19.656 1 97.88 30 LYS B C 1
ATOM 1243 O O . LYS B 1 30 ? 17.266 9.43 19.391 1 97.88 30 LYS B O 1
ATOM 1248 N N . THR B 1 31 ? 15.336 8.266 19.453 1 98 31 THR B N 1
ATOM 1249 C CA . THR B 1 31 ? 15.789 7.148 18.625 1 98 31 THR B CA 1
ATOM 1250 C C . THR B 1 31 ? 14.93 7.016 17.375 1 98 31 THR B C 1
ATOM 1252 O O . THR B 1 31 ? 13.703 6.898 17.469 1 98 31 THR B O 1
ATOM 1255 N N . PRO B 1 32 ? 15.578 7.008 16.297 1 97.94 32 PRO B N 1
ATOM 1256 C CA . PRO B 1 32 ? 14.789 6.879 15.062 1 97.94 32 PRO B CA 1
ATOM 1257 C C . PRO B 1 32 ? 13.992 5.574 15.016 1 97.94 32 PRO B C 1
ATOM 1259 O O . PRO B 1 32 ? 14.43 4.559 15.562 1 97.94 32 PRO B O 1
ATOM 1262 N N . VAL B 1 33 ? 12.82 5.664 14.43 1 97.62 33 VAL B N 1
ATOM 1263 C CA . VAL B 1 33 ? 12.039 4.469 14.125 1 97.62 33 VAL B CA 1
ATOM 1264 C C . VAL B 1 33 ? 12.43 3.934 12.75 1 97.62 33 VAL B C 1
ATOM 1266 O O . VAL B 1 33 ? 12.406 4.668 11.758 1 97.62 33 VAL B O 1
ATOM 1269 N N . ARG B 1 34 ? 12.773 2.689 12.664 1 97.44 34 ARG B N 1
ATOM 1270 C CA . ARG B 1 34 ? 13.18 2.074 11.406 1 97.44 34 ARG B CA 1
ATOM 1271 C C . ARG B 1 34 ? 11.977 1.514 10.656 1 97.44 34 ARG B C 1
ATOM 1273 O O . ARG B 1 34 ? 11.172 0.765 11.227 1 97.44 34 ARG B O 1
ATOM 1280 N N . ILE B 1 35 ? 11.859 1.945 9.477 1 97.25 35 ILE B N 1
ATOM 1281 C CA . ILE B 1 35 ? 10.805 1.49 8.578 1 97.25 35 ILE B CA 1
ATOM 1282 C C . ILE B 1 35 ? 11.414 0.65 7.453 1 97.25 35 ILE B C 1
ATOM 1284 O O . ILE B 1 35 ? 12.391 1.06 6.82 1 97.25 35 ILE B O 1
ATOM 1288 N N . THR B 1 36 ? 10.898 -0.554 7.238 1 96.56 36 THR B N 1
ATOM 1289 C CA . THR B 1 36 ? 11.352 -1.401 6.141 1 96.56 36 THR B CA 1
ATOM 1290 C C . THR B 1 36 ? 10.562 -1.1 4.867 1 96.56 36 THR B C 1
ATOM 1292 O O . THR B 1 36 ? 9.336 -1.048 4.887 1 96.56 36 THR B O 1
ATOM 1295 N N . ILE B 1 37 ? 11.297 -0.946 3.82 1 96.5 37 ILE B N 1
ATOM 1296 C CA . ILE B 1 37 ? 10.594 -0.668 2.574 1 96.5 37 ILE B CA 1
ATOM 1297 C C . ILE B 1 37 ? 10.688 -1.878 1.647 1 96.5 37 ILE B C 1
ATOM 1299 O O . ILE B 1 37 ? 11.094 -2.963 2.07 1 96.5 37 ILE B O 1
ATOM 1303 N N . ALA B 1 38 ? 10.266 -1.684 0.406 1 94.81 38 ALA B N 1
ATOM 1304 C CA . ALA B 1 38 ? 9.891 -2.789 -0.474 1 94.81 38 ALA B CA 1
ATOM 1305 C C . ALA B 1 38 ? 11.094 -3.699 -0.741 1 94.81 38 ALA B C 1
ATOM 1307 O O . ALA B 1 38 ? 10.93 -4.91 -0.923 1 94.81 38 ALA B O 1
ATOM 1308 N N . ASP B 1 39 ? 12.266 -3.172 -0.785 1 95.25 39 ASP B N 1
ATOM 1309 C CA . ASP B 1 39 ? 13.422 -3.99 -1.122 1 95.25 39 ASP B CA 1
ATOM 1310 C C . ASP B 1 39 ? 14.156 -4.453 0.137 1 95.25 39 ASP B C 1
ATOM 1312 O O . ASP B 1 39 ? 15.281 -4.938 0.063 1 95.25 39 ASP B O 1
ATOM 1316 N N . GLY B 1 40 ? 13.594 -4.199 1.294 1 95.38 40 GLY B N 1
ATOM 1317 C CA . GLY B 1 40 ? 14.172 -4.664 2.543 1 95.38 40 GLY B CA 1
ATOM 1318 C C . GLY B 1 40 ? 15.047 -3.625 3.219 1 95.38 40 GLY B C 1
ATOM 1319 O O . GLY B 1 40 ? 15.453 -3.801 4.367 1 95.38 40 GLY B O 1
ATOM 1320 N N . LYS B 1 41 ? 15.297 -2.584 2.492 1 96.69 41 LYS B N 1
ATOM 1321 C CA . LYS B 1 41 ? 16.062 -1.491 3.084 1 96.69 41 LYS B CA 1
ATOM 1322 C C . LYS B 1 41 ? 15.312 -0.864 4.254 1 96.69 41 LYS B C 1
ATOM 1324 O O . LYS B 1 41 ? 14.094 -0.72 4.207 1 96.69 41 LYS B O 1
ATOM 1329 N N . LYS B 1 42 ? 16.047 -0.561 5.199 1 97.31 42 LYS B N 1
ATOM 1330 C CA . LYS B 1 42 ? 15.461 0.174 6.32 1 97.31 42 LYS B CA 1
ATOM 1331 C C . LYS B 1 42 ? 15.789 1.661 6.23 1 97.31 42 LYS B C 1
ATOM 1333 O O . LYS B 1 42 ? 16.922 2.037 5.953 1 97.31 42 LYS B O 1
ATOM 1338 N N . ILE B 1 43 ? 14.82 2.471 6.402 1 97.44 43 ILE B N 1
ATOM 1339 C CA . ILE B 1 43 ? 14.984 3.92 6.434 1 97.44 43 ILE B CA 1
ATOM 1340 C C . ILE B 1 43 ? 14.461 4.473 7.758 1 97.44 43 ILE B C 1
ATOM 1342 O O . ILE B 1 43 ? 13.656 3.826 8.43 1 97.44 43 ILE B O 1
ATOM 1346 N N . ASP B 1 44 ? 14.891 5.68 8.055 1 98.31 44 ASP B N 1
ATOM 1347 C CA . ASP B 1 44 ? 14.664 6.156 9.422 1 98.31 44 ASP B CA 1
ATOM 1348 C C . ASP B 1 44 ? 13.602 7.25 9.453 1 98.31 44 ASP B C 1
ATOM 1350 O O . ASP B 1 44 ? 13.688 8.234 8.711 1 98.31 44 ASP B O 1
ATOM 1354 N N . ALA B 1 45 ? 12.656 7.055 10.312 1 98.75 45 ALA B N 1
ATOM 1355 C CA . ALA B 1 45 ? 11.844 8.18 10.766 1 98.75 45 ALA B CA 1
ATOM 1356 C C . ALA B 1 45 ? 12.555 8.961 11.859 1 98.75 45 ALA B C 1
ATOM 1358 O O . ALA B 1 45 ? 12.922 8.398 12.898 1 98.75 45 ALA B O 1
ATOM 1359 N N . VAL B 1 46 ? 12.664 10.195 11.664 1 98.81 46 VAL B N 1
ATOM 1360 C CA . VAL B 1 46 ? 13.5 10.953 12.594 1 98.81 46 VAL B CA 1
ATOM 1361 C C . VAL B 1 46 ? 12.633 11.891 13.422 1 98.81 46 VAL B C 1
ATOM 1363 O O . VAL B 1 46 ? 13.094 12.469 14.406 1 98.81 46 VAL B O 1
ATOM 1366 N N . ALA B 1 47 ? 11.43 12.07 13.102 1 98.81 47 ALA B N 1
ATOM 1367 C CA . ALA B 1 47 ? 10.469 12.891 13.836 1 98.81 47 ALA B CA 1
ATOM 1368 C C . ALA B 1 47 ? 9.055 12.359 13.664 1 98.81 47 ALA B C 1
ATOM 1370 O O . ALA B 1 47 ? 8.805 11.5 12.82 1 98.81 47 ALA B O 1
ATOM 1371 N N . ILE B 1 48 ? 8.211 12.75 14.547 1 98.81 48 ILE B N 1
ATOM 1372 C CA . ILE B 1 48 ? 6.785 12.43 14.516 1 98.81 48 ILE B CA 1
ATOM 1373 C C . ILE B 1 48 ? 5.965 13.688 14.805 1 98.81 48 ILE B C 1
ATOM 1375 O O . ILE B 1 48 ? 6.383 14.547 15.586 1 98.81 48 ILE B O 1
ATOM 1379 N N . GLY B 1 49 ? 4.84 13.797 14.086 1 98.75 49 GLY B N 1
ATOM 1380 C CA . GLY B 1 49 ? 4.09 15.023 14.305 1 98.75 49 GLY B CA 1
ATOM 1381 C C . GLY B 1 49 ? 2.684 14.977 13.734 1 98.75 49 GLY B C 1
ATOM 1382 O O . GLY B 1 49 ? 2.123 13.891 13.547 1 98.75 49 GLY B O 1
ATOM 1383 N N . THR B 1 50 ? 2.1 16.188 13.688 1 98.62 50 THR B N 1
ATOM 1384 C CA . THR B 1 50 ? 0.745 16.391 13.188 1 98.62 50 THR B CA 1
ATOM 1385 C C . THR B 1 50 ? 0.764 17.188 11.883 1 98.62 50 THR B C 1
ATOM 1387 O O . THR B 1 50 ? 1.456 18.203 11.781 1 98.62 50 THR B O 1
ATOM 1390 N N . VAL B 1 51 ? 0.043 16.672 10.914 1 96.81 51 VAL B N 1
ATOM 1391 C CA . VAL B 1 51 ? -0.046 17.359 9.625 1 96.81 51 VAL B CA 1
ATOM 1392 C C . VAL B 1 51 ? -1.464 17.875 9.414 1 96.81 51 VAL B C 1
ATOM 1394 O O . VAL B 1 51 ? -2.436 17.25 9.844 1 96.81 51 VAL B O 1
ATOM 1397 N N . GLY B 1 52 ? -1.549 19 8.75 1 92.81 52 GLY B N 1
ATOM 1398 C CA . GLY B 1 52 ? -2.82 19.547 8.312 1 92.81 52 GLY B CA 1
ATOM 1399 C C . GLY B 1 52 ? -3.076 19.359 6.832 1 92.81 52 GLY B C 1
ATOM 1400 O O . GLY B 1 52 ? -2.182 19.578 6.012 1 92.81 52 GLY B O 1
ATOM 1401 N N . LEU B 1 53 ? -4.285 18.891 6.566 1 90.19 53 LEU B N 1
ATOM 1402 C CA . LEU B 1 53 ? -4.699 18.719 5.176 1 90.19 53 LEU B CA 1
ATOM 1403 C C . LEU B 1 53 ? -5.988 19.484 4.895 1 90.19 53 LEU B C 1
ATOM 1405 O O . LEU B 1 53 ? -6.871 19.547 5.75 1 90.19 53 LEU B O 1
ATOM 1409 N N . LYS B 1 54 ? -6.016 20.031 3.729 1 89.5 54 LYS B N 1
ATOM 1410 C CA . LYS B 1 54 ? -7.238 20.672 3.27 1 89.5 54 LYS B CA 1
ATOM 1411 C C . LYS B 1 54 ? -7.918 19.859 2.174 1 89.5 54 LYS B C 1
ATOM 1413 O O . LYS B 1 54 ? -7.344 19.656 1.102 1 89.5 54 LYS B O 1
ATOM 1418 N N . LEU B 1 55 ? -9.117 19.469 2.459 1 88.12 55 LEU B N 1
ATOM 1419 C CA . LEU B 1 55 ? -9.859 18.656 1.511 1 88.12 55 LEU B CA 1
ATOM 1420 C C . LEU B 1 55 ? -10.523 19.516 0.444 1 88.12 55 LEU B C 1
ATOM 1422 O O . LEU B 1 55 ? -10.508 20.75 0.54 1 88.12 55 LEU B O 1
ATOM 1426 N N . MET B 1 56 ? -11.062 18.859 -0.557 1 83.44 56 MET B N 1
ATOM 1427 C CA . MET B 1 56 ? -11.602 19.562 -1.718 1 83.44 56 MET B CA 1
ATOM 1428 C C . MET B 1 56 ? -12.82 20.391 -1.332 1 83.44 56 MET B C 1
ATOM 1430 O O . MET B 1 56 ? -13.086 21.422 -1.945 1 83.44 56 MET B O 1
ATOM 1434 N N . ASP B 1 57 ? -13.523 19.969 -0.38 1 83.38 57 ASP B N 1
ATOM 1435 C CA . ASP B 1 57 ? -14.719 20.703 0.02 1 83.38 57 ASP B CA 1
ATOM 1436 C C . ASP B 1 57 ? -14.359 21.844 0.976 1 83.38 57 ASP B C 1
ATOM 1438 O O . ASP B 1 57 ? -15.25 22.516 1.498 1 83.38 57 ASP B O 1
ATOM 1442 N N . GLY B 1 58 ? -13.133 22.016 1.273 1 86.44 58 GLY B N 1
ATOM 1443 C CA . GLY B 1 58 ? -12.68 23.109 2.125 1 86.44 58 GLY B CA 1
ATOM 1444 C C . GLY B 1 58 ? -12.453 22.672 3.564 1 86.44 58 GLY B C 1
ATOM 1445 O O . GLY B 1 58 ? -11.906 23.438 4.363 1 86.44 58 GLY B O 1
ATOM 1446 N N . THR B 1 59 ? -12.852 21.531 3.842 1 88.06 59 THR B N 1
ATOM 1447 C CA . THR B 1 59 ? -12.688 21.031 5.203 1 88.06 59 THR B CA 1
ATOM 1448 C C . THR B 1 59 ? -11.211 20.828 5.531 1 88.06 59 THR B C 1
ATOM 1450 O O . THR B 1 59 ? -10.453 20.297 4.711 1 88.06 59 THR B O 1
ATOM 1453 N N . SER B 1 60 ? -10.852 21.344 6.699 1 90.06 60 SER B N 1
ATOM 1454 C CA . SER B 1 60 ? -9.5 21.094 7.203 1 90.06 60 SER B CA 1
ATOM 1455 C C . SER B 1 60 ? -9.477 19.875 8.117 1 90.06 60 SER B C 1
ATOM 1457 O O . SER B 1 60 ? -10.312 19.75 9.016 1 90.06 60 SER B O 1
ATOM 1459 N N . VAL B 1 61 ? -8.547 19.016 7.797 1 89.56 61 VAL B N 1
ATOM 1460 C CA . VAL B 1 61 ? -8.383 17.844 8.648 1 89.56 61 VAL B CA 1
ATOM 1461 C C . VAL B 1 61 ? -6.945 17.766 9.141 1 89.56 61 VAL B C 1
ATOM 1463 O O . VAL B 1 61 ? -6.023 18.234 8.477 1 89.56 61 VAL B O 1
ATOM 1466 N N . THR B 1 62 ? -6.852 17.203 10.352 1 94.31 62 THR B N 1
ATOM 1467 C CA . THR B 1 62 ? -5.523 16.969 10.914 1 94.31 62 THR B CA 1
ATOM 1468 C C . THR B 1 62 ? -5.25 15.477 11.031 1 94.31 62 THR B C 1
ATOM 1470 O O . THR B 1 62 ? -6.152 14.695 11.352 1 94.31 62 THR B O 1
ATOM 1473 N N . MET B 1 63 ? -4.074 15.102 10.719 1 95.62 63 MET B N 1
ATOM 1474 C CA . MET B 1 63 ? -3.59 13.734 10.906 1 95.62 63 MET B CA 1
ATOM 1475 C C . MET B 1 63 ? -2.439 13.695 11.906 1 95.62 63 MET B C 1
ATOM 1477 O O . MET B 1 63 ? -1.411 14.344 11.703 1 95.62 63 MET B O 1
ATOM 1481 N N . SER B 1 64 ? -2.611 12.953 12.922 1 97.69 64 SER B N 1
ATOM 1482 C CA . SER B 1 64 ? -1.592 12.867 13.961 1 97.69 64 SER B CA 1
ATOM 1483 C C . SER B 1 64 ? -0.718 11.633 13.781 1 97.69 64 SER B C 1
ATOM 1485 O O . SER B 1 64 ? -1.052 10.742 13 1 97.69 64 SER B O 1
ATOM 1487 N N . TYR B 1 65 ? 0.433 11.656 14.438 1 98.44 65 TYR B N 1
ATOM 1488 C CA . TYR B 1 65 ? 1.377 10.547 14.477 1 98.44 65 TYR B CA 1
ATOM 1489 C C . TYR B 1 65 ? 1.896 10.227 13.078 1 98.44 65 TYR B C 1
ATOM 1491 O O . TYR B 1 65 ? 1.955 9.062 12.68 1 98.44 65 TYR B O 1
ATOM 1499 N N . VAL B 1 66 ? 2.107 11.305 12.43 1 98.75 66 VAL B N 1
ATOM 1500 C CA . VAL B 1 66 ? 2.73 11.18 11.117 1 98.75 66 VAL B CA 1
ATOM 1501 C C . VAL B 1 66 ? 4.25 11.141 11.266 1 98.75 66 VAL B C 1
ATOM 1503 O O . VAL B 1 66 ? 4.84 11.992 11.93 1 98.75 66 VAL B O 1
ATOM 1506 N N . LEU B 1 67 ? 4.836 10.148 10.695 1 98.88 67 LEU B N 1
ATOM 1507 C CA . LEU B 1 67 ? 6.289 10.039 10.734 1 98.88 67 LEU B CA 1
ATOM 1508 C C . LEU B 1 67 ? 6.926 10.938 9.68 1 98.88 67 LEU B C 1
ATOM 1510 O O . LEU B 1 67 ? 6.457 10.992 8.539 1 98.88 67 LEU B O 1
ATOM 1514 N N . TYR B 1 68 ? 7.938 11.656 10.125 1 98.56 68 TYR B N 1
ATOM 1515 C CA . TYR B 1 68 ? 8.797 12.359 9.18 1 98.56 68 TYR B CA 1
ATOM 1516 C C . TYR B 1 68 ? 9.984 11.492 8.773 1 98.56 68 TYR B C 1
ATOM 1518 O O . TYR B 1 68 ? 10.836 11.164 9.602 1 98.56 68 TYR B O 1
ATOM 1526 N N . ILE B 1 69 ? 10.023 11.125 7.523 1 98.56 69 ILE B N 1
ATOM 1527 C CA . ILE B 1 69 ? 11.07 10.289 6.945 1 98.56 69 ILE B CA 1
ATOM 1528 C C . ILE B 1 69 ? 11.672 10.984 5.73 1 98.56 69 ILE B C 1
ATOM 1530 O O . ILE B 1 69 ? 11.133 10.898 4.625 1 98.56 69 ILE B O 1
ATOM 1534 N N . PRO B 1 70 ? 12.781 11.523 5.836 1 97.62 70 PRO B N 1
ATOM 1535 C CA . PRO B 1 70 ? 13.352 12.32 4.742 1 97.62 70 PRO B CA 1
ATOM 1536 C C . PRO B 1 70 ? 13.562 11.5 3.471 1 97.62 70 PRO B C 1
ATOM 1538 O O . PRO B 1 70 ? 13.477 12.039 2.365 1 97.62 70 PRO B O 1
ATOM 1541 N N . GLU B 1 71 ? 13.766 10.234 3.578 1 97.19 71 GLU B N 1
ATOM 1542 C CA . GLU B 1 71 ? 14.164 9.414 2.438 1 97.19 71 GLU B CA 1
ATOM 1543 C C . GLU B 1 71 ? 12.945 8.938 1.648 1 97.19 71 GLU B C 1
ATOM 1545 O O . GLU B 1 71 ? 13.078 8.461 0.52 1 97.19 71 GLU B O 1
ATOM 1550 N N . VAL B 1 72 ? 11.789 9.047 2.242 1 96.5 72 VAL B N 1
ATOM 1551 C CA . VAL B 1 72 ? 10.617 8.562 1.521 1 96.5 72 VAL B CA 1
ATOM 1552 C C . VAL B 1 72 ? 10.211 9.57 0.45 1 96.5 72 VAL B C 1
ATOM 1554 O O . VAL B 1 72 ? 10.32 10.781 0.661 1 96.5 72 VAL B O 1
ATOM 1557 N N . GLU B 1 73 ? 9.828 9.055 -0.646 1 93.06 73 GLU B N 1
ATOM 1558 C CA . GLU B 1 73 ? 9.305 9.93 -1.69 1 93.06 73 GLU B CA 1
ATOM 1559 C C . GLU B 1 73 ? 7.785 10.039 -1.613 1 93.06 73 GLU B C 1
ATOM 1561 O O . GLU B 1 73 ? 7.078 9.031 -1.733 1 93.06 73 GLU B O 1
ATOM 1566 N N . GLY B 1 74 ? 7.344 11.281 -1.309 1 91.75 74 GLY B N 1
ATOM 1567 C CA . GLY B 1 74 ? 5.914 11.547 -1.259 1 91.75 74 GLY B CA 1
ATOM 1568 C C . GLY B 1 74 ? 5.328 11.391 0.131 1 91.75 74 GLY B C 1
ATOM 1569 O O . GLY B 1 74 ? 6.023 11.586 1.13 1 91.75 74 GLY B O 1
ATOM 1570 N N . SER B 1 75 ? 4 11.273 0.146 1 96.12 75 SER B N 1
ATOM 1571 C CA . SER B 1 75 ? 3.238 11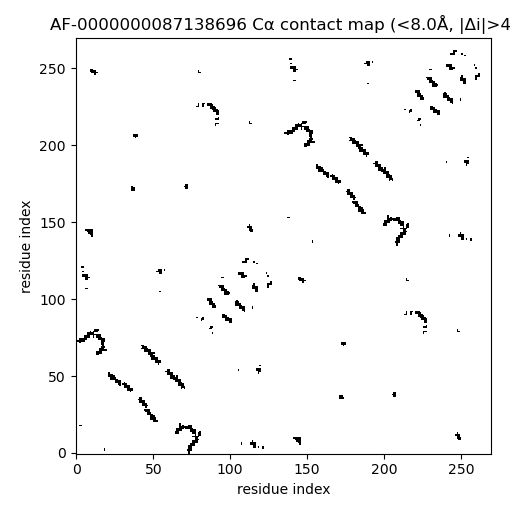.172 1.385 1 96.12 75 SER B CA 1
ATOM 1572 C C . SER B 1 75 ? 2.27 9.992 1.343 1 96.12 75 SER B C 1
ATOM 1574 O O . SER B 1 75 ? 1.597 9.773 0.335 1 96.12 75 SER B O 1
ATOM 1576 N N . LEU B 1 76 ? 2.289 9.227 2.436 1 97.5 76 LEU B N 1
ATOM 1577 C CA . LEU B 1 76 ? 1.47 8.023 2.504 1 97.5 76 LEU B CA 1
ATOM 1578 C C . LEU B 1 76 ? 0.49 8.094 3.67 1 97.5 76 LEU B C 1
ATOM 1580 O O . LEU B 1 76 ? 0.879 8.422 4.793 1 97.5 76 LEU B O 1
ATOM 1584 N N . ILE B 1 77 ? -0.721 7.848 3.361 1 97.81 77 ILE B N 1
ATOM 1585 C CA . ILE B 1 77 ? -1.735 7.633 4.387 1 97.81 77 ILE B CA 1
ATOM 1586 C C . ILE B 1 77 ? -1.87 6.141 4.68 1 97.81 77 ILE B C 1
ATOM 1588 O O . ILE B 1 77 ? -2.188 5.355 3.783 1 97.81 77 ILE B O 1
ATOM 1592 N N . SER B 1 78 ? -1.62 5.785 5.867 1 98.69 78 SER B N 1
ATOM 1593 C CA . SER B 1 78 ? -1.734 4.391 6.285 1 98.69 78 SER B CA 1
ATOM 1594 C C . SER B 1 78 ? -3.193 3.988 6.473 1 98.69 78 SER B C 1
ATOM 1596 O O . SER B 1 78 ? -3.873 4.496 7.367 1 98.69 78 SER B O 1
ATOM 1598 N N . VAL B 1 79 ? -3.598 3.031 5.734 1 98.75 79 VAL B N 1
ATOM 1599 C CA . VAL B 1 79 ? -4.957 2.514 5.824 1 98.75 79 VAL B CA 1
ATOM 1600 C C . VAL B 1 79 ? -5.172 1.85 7.184 1 98.75 79 VAL B C 1
ATOM 1602 O O . VAL B 1 79 ? -6.219 2.029 7.809 1 98.75 79 VAL B O 1
ATOM 1605 N N . ALA B 1 80 ? -4.168 1.15 7.688 1 98.69 80 ALA B N 1
ATOM 1606 C CA . ALA B 1 80 ? -4.266 0.463 8.977 1 98.69 80 ALA B CA 1
ATOM 1607 C C . ALA B 1 80 ? -4.414 1.461 10.117 1 98.69 80 ALA B C 1
ATOM 1609 O O . ALA B 1 80 ? -5.18 1.229 11.055 1 98.69 80 ALA B O 1
ATOM 1610 N N . LYS B 1 81 ? -3.715 2.559 10.055 1 98.44 81 LYS B N 1
ATOM 1611 C CA . LYS B 1 81 ? -3.803 3.561 11.109 1 98.44 81 LYS B CA 1
ATOM 1612 C C . LYS B 1 81 ? -5.172 4.234 11.117 1 98.44 81 LYS B C 1
ATOM 1614 O O . LYS B 1 81 ? -5.699 4.566 12.18 1 98.44 81 LYS B O 1
ATOM 1619 N N . LEU B 1 82 ? -5.734 4.496 9.945 1 98.06 82 LEU B N 1
ATOM 1620 C CA . LEU B 1 82 ? -7.098 5.004 9.883 1 98.06 82 LEU B CA 1
ATOM 1621 C C . LEU B 1 82 ? -8.086 3.986 10.445 1 98.06 82 LEU B C 1
ATOM 1623 O O . LEU B 1 82 ? -9.016 4.352 11.172 1 98.06 82 LEU B O 1
ATOM 1627 N N . ALA B 1 83 ? -7.84 2.75 10.094 1 98.44 83 ALA B N 1
ATOM 1628 C CA . ALA B 1 83 ? -8.719 1.688 10.57 1 98.44 83 ALA B CA 1
ATOM 1629 C C . ALA B 1 83 ? -8.695 1.6 12.094 1 98.44 83 ALA B C 1
ATOM 1631 O O . ALA B 1 83 ? -9.711 1.284 12.719 1 98.44 83 ALA B O 1
ATOM 1632 N N . GLU B 1 84 ? -7.555 1.836 12.68 1 97.56 84 GLU B N 1
ATOM 1633 C CA . GLU B 1 84 ? -7.441 1.86 14.133 1 97.56 84 GLU B CA 1
ATOM 1634 C C . GLU B 1 84 ? -8.406 2.865 14.75 1 97.56 84 GLU B C 1
ATOM 1636 O O . GLU B 1 84 ? -8.836 2.703 15.891 1 97.56 84 GLU B O 1
ATOM 1641 N N . LYS B 1 85 ? -8.719 3.848 14.023 1 96.56 85 LYS B N 1
ATOM 1642 C CA . LYS B 1 85 ? -9.656 4.879 14.477 1 96.56 85 LYS B CA 1
ATOM 1643 C C . LYS B 1 85 ? -11.062 4.602 13.969 1 96.56 85 LYS B C 1
ATOM 1645 O O . LYS B 1 85 ? -11.867 5.527 13.812 1 96.56 85 LYS B O 1
ATOM 1650 N N . ASP B 1 86 ? -11.289 3.416 13.469 1 97.75 86 ASP B N 1
ATOM 1651 C CA . ASP B 1 86 ? -12.586 2.893 13.055 1 97.75 86 ASP B CA 1
ATOM 1652 C C . ASP B 1 86 ? -13.008 3.477 11.711 1 97.75 86 ASP B C 1
ATOM 1654 O O . ASP B 1 86 ? -14.203 3.531 11.398 1 97.75 86 ASP B O 1
ATOM 1658 N N . VAL B 1 87 ? -12.086 3.971 10.984 1 97.81 87 VAL B N 1
ATOM 1659 C CA . VAL B 1 87 ? -12.344 4.402 9.609 1 97.81 87 VAL B CA 1
ATOM 1660 C C . VAL B 1 87 ? -12.203 3.215 8.664 1 97.81 87 VAL B C 1
ATOM 1662 O O . VAL B 1 87 ? -11.195 2.504 8.695 1 97.81 87 VAL B O 1
ATOM 1665 N N . VAL B 1 88 ? -13.227 3.008 7.844 1 98.62 88 VAL B N 1
ATOM 1666 C CA . VAL B 1 88 ? -13.219 1.928 6.863 1 98.62 88 VAL B CA 1
ATOM 1667 C C . VAL B 1 88 ? -12.852 2.48 5.488 1 98.62 88 VAL B C 1
ATOM 1669 O O . VAL B 1 88 ? -13.391 3.504 5.059 1 98.62 88 VAL B O 1
ATOM 1672 N N . ALA B 1 89 ? -11.938 1.888 4.848 1 98.81 89 ALA B N 1
ATOM 1673 C CA . ALA B 1 89 ? -11.539 2.277 3.498 1 98.81 89 ALA B CA 1
ATOM 1674 C C . ALA B 1 89 ? -12.07 1.295 2.461 1 98.81 89 ALA B C 1
ATOM 1676 O O . ALA B 1 89 ? -11.898 0.082 2.6 1 98.81 89 ALA B O 1
ATOM 1677 N N . GLN B 1 90 ? -12.703 1.82 1.503 1 98.75 90 GLN B N 1
ATOM 1678 C CA . GLN B 1 90 ? -13.227 0.999 0.416 1 98.75 90 GLN B CA 1
ATOM 1679 C C . GLN B 1 90 ? -12.633 1.423 -0.926 1 98.75 90 GLN B C 1
ATOM 1681 O O . GLN B 1 90 ? -12.844 2.555 -1.371 1 98.75 90 GLN B O 1
ATOM 1686 N N . PHE B 1 91 ? -11.945 0.50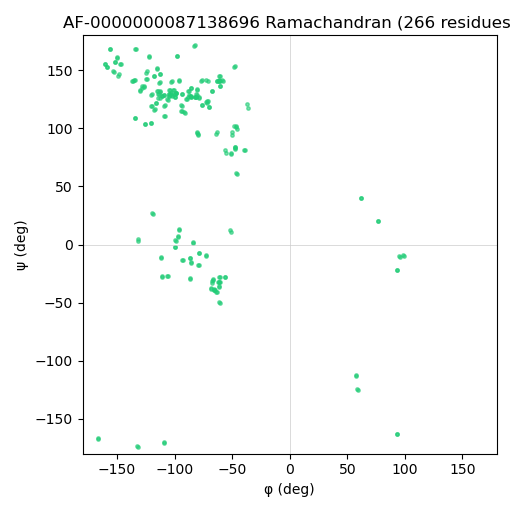8 -1.573 1 98.81 91 PHE B N 1
ATOM 1687 C CA . PHE B 1 91 ? -11.289 0.758 -2.85 1 98.81 91 PHE B CA 1
ATOM 1688 C C . PHE B 1 91 ? -12.078 0.146 -3.998 1 98.81 91 PHE B C 1
ATOM 1690 O O . PHE B 1 91 ? -12.43 -1.035 -3.959 1 98.81 91 PHE B O 1
ATOM 1697 N N . SER B 1 92 ? -12.312 0.952 -4.973 1 98.31 92 SER B N 1
ATOM 1698 C CA . SER B 1 92 ? -12.977 0.528 -6.199 1 98.31 92 SER B CA 1
ATOM 1699 C C . SER B 1 92 ? -12.219 1.011 -7.434 1 98.31 92 SER B C 1
ATOM 1701 O O . SER B 1 92 ? -11.086 1.475 -7.328 1 98.31 92 SER B O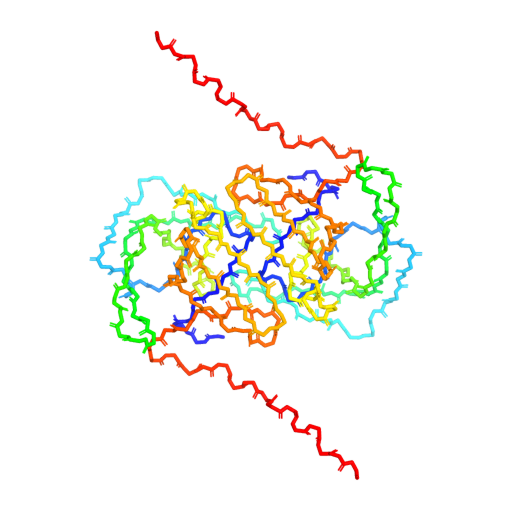 1
ATOM 1703 N N . LYS B 1 93 ? -12.781 0.799 -8.562 1 97.88 93 LYS B N 1
ATOM 1704 C CA . LYS B 1 93 ? -12.109 1.044 -9.836 1 97.88 93 LYS B CA 1
ATOM 1705 C C . LYS B 1 93 ? -11.711 2.51 -9.977 1 97.88 93 LYS B C 1
ATOM 1707 O O . LYS B 1 93 ? -10.625 2.818 -10.477 1 97.88 93 LYS B O 1
ATOM 1712 N N . ASP B 1 94 ? -12.508 3.389 -9.391 1 96.62 94 ASP B N 1
ATOM 1713 C CA . ASP B 1 94 ? -12.297 4.801 -9.703 1 96.62 94 ASP B CA 1
ATOM 1714 C C . ASP B 1 94 ? -11.758 5.555 -8.492 1 96.62 94 ASP B C 1
ATOM 1716 O O . ASP B 1 94 ? -11.109 6.594 -8.641 1 96.62 94 ASP B O 1
ATOM 1720 N N . LYS B 1 95 ? -12.125 5.016 -7.324 1 97.56 95 LYS B N 1
ATOM 1721 C CA . LYS B 1 95 ? -11.805 5.824 -6.148 1 97.56 95 LYS B CA 1
ATOM 1722 C C . LYS B 1 95 ? -11.703 4.957 -4.895 1 97.56 95 LYS B C 1
ATOM 1724 O O . LYS B 1 95 ? -12.016 3.766 -4.934 1 97.56 95 LYS B O 1
ATOM 1729 N N . CYS B 1 96 ? -11.211 5.523 -3.879 1 98.06 96 CYS B N 1
ATOM 1730 C CA . CYS B 1 96 ? -11.266 5.035 -2.506 1 98.06 96 CYS B CA 1
ATOM 1731 C C . CYS B 1 96 ? -12.086 5.969 -1.624 1 98.06 96 CYS B C 1
ATOM 1733 O O . CYS B 1 96 ? -11.906 7.188 -1.665 1 98.06 96 CYS B O 1
ATOM 1735 N N . VAL B 1 97 ? -12.992 5.406 -0.852 1 97.81 97 VAL B N 1
ATOM 1736 C CA . VAL B 1 97 ? -13.789 6.168 0.102 1 97.81 97 VAL B CA 1
ATOM 1737 C C . VAL B 1 97 ? -13.43 5.75 1.526 1 97.81 97 VAL B C 1
ATOM 1739 O O . VAL B 1 97 ? -13.32 4.559 1.823 1 97.81 97 VAL B O 1
ATOM 1742 N N . PHE B 1 98 ? -13.164 6.734 2.324 1 97.44 98 PHE B N 1
ATOM 1743 C CA . PHE B 1 98 ? -12.961 6.539 3.756 1 97.44 98 PHE B CA 1
ATOM 1744 C C . PHE B 1 98 ? -14.227 6.895 4.531 1 97.44 98 PHE B C 1
ATOM 1746 O O . PHE B 1 98 ? -14.719 8.023 4.449 1 97.44 98 PHE B O 1
ATOM 1753 N N . CYS B 1 99 ? -14.625 5.926 5.348 1 97.44 99 CYS B N 1
ATOM 1754 C CA . CYS B 1 99 ? -15.891 6.125 6.047 1 97.44 99 CYS B CA 1
ATOM 1755 C C . CYS B 1 99 ? -15.719 5.938 7.551 1 97.44 99 CYS B C 1
ATOM 1757 O O . CYS B 1 99 ? -15.016 5.023 7.992 1 97.44 99 CYS B O 1
ATOM 1759 N N . TYR B 1 100 ? -16.281 6.785 8.258 1 96.38 100 TYR B N 1
ATOM 1760 C CA . TYR B 1 100 ? -16.516 6.637 9.688 1 96.38 100 TYR B CA 1
ATOM 1761 C C . TYR B 1 100 ? -17.984 6.426 9.984 1 96.38 100 TYR B C 1
ATOM 1763 O O . TYR B 1 100 ? -18.797 7.344 9.812 1 96.38 100 TYR B O 1
ATOM 1771 N N . GLY B 1 101 ? -18.297 5.203 10.422 1 94.81 101 GLY B N 1
ATOM 1772 C CA . GLY B 1 101 ? -19.703 4.855 10.375 1 94.81 101 GLY B CA 1
ATOM 1773 C C . GLY B 1 101 ? -20.297 4.938 8.977 1 94.81 101 GLY B C 1
ATOM 1774 O O . GLY B 1 101 ? -19.766 4.344 8.039 1 94.81 101 GLY B O 1
ATOM 1775 N N . ASP B 1 102 ? -21.312 5.688 8.867 1 94.06 102 ASP B N 1
ATOM 1776 C CA . ASP B 1 102 ? -21.984 5.789 7.582 1 94.06 102 ASP B CA 1
ATOM 1777 C C . ASP B 1 102 ? -21.562 7.047 6.832 1 94.06 102 ASP B C 1
ATOM 1779 O O . ASP B 1 102 ? -21.953 7.258 5.688 1 94.06 102 ASP B O 1
ATOM 1783 N N . ALA B 1 103 ? -20.656 7.758 7.379 1 94.56 103 ALA B N 1
ATOM 1784 C CA . ALA B 1 103 ? -20.281 9.039 6.793 1 94.56 103 ALA B CA 1
ATOM 1785 C C . ALA B 1 103 ? -18.969 8.93 6.023 1 94.56 103 ALA B C 1
ATOM 1787 O O . ALA B 1 103 ? -17.984 8.375 6.531 1 94.56 103 ALA B O 1
ATOM 1788 N N . THR B 1 104 ? -19.031 9.383 4.836 1 93.75 104 THR B N 1
ATOM 1789 C CA . THR B 1 104 ? -17.781 9.539 4.094 1 93.75 104 THR B CA 1
ATOM 1790 C C . THR B 1 104 ? -16.969 10.711 4.637 1 93.75 104 THR B C 1
ATOM 1792 O O . THR B 1 104 ? -17.453 11.844 4.668 1 93.75 104 THR B O 1
ATOM 1795 N N . VAL B 1 105 ? -15.758 10.43 5.059 1 92.19 105 VAL B N 1
ATOM 1796 C CA . VAL B 1 105 ? -14.984 11.484 5.688 1 92.19 105 VAL B CA 1
ATOM 1797 C C . VAL B 1 105 ? -13.891 11.969 4.73 1 92.19 105 VAL B C 1
ATOM 1799 O O . VAL B 1 105 ? -13.43 13.109 4.828 1 92.19 105 VAL B O 1
ATOM 1802 N N . MET B 1 106 ? -13.422 11.148 3.824 1 93.25 106 MET B N 1
ATOM 1803 C CA . MET B 1 106 ? -12.414 11.477 2.816 1 93.25 106 MET B CA 1
ATOM 1804 C C . MET B 1 106 ? -12.602 10.617 1.569 1 93.25 106 MET B C 1
ATOM 1806 O O . MET B 1 106 ? -13.211 9.555 1.627 1 93.25 106 MET B O 1
ATOM 1810 N N . GLU B 1 107 ? -12.07 11.195 0.507 1 94.62 107 GLU B N 1
ATOM 1811 C CA . GLU B 1 107 ? -12.062 10.453 -0.75 1 94.62 107 GLU B CA 1
ATOM 1812 C C . GLU B 1 107 ? -10.719 10.594 -1.463 1 94.62 107 GLU B C 1
ATOM 1814 O O . GLU B 1 107 ? -10.109 11.664 -1.453 1 94.62 107 GLU B O 1
ATOM 1819 N N . ALA B 1 108 ? -10.305 9.508 -2.02 1 95.69 108 ALA B N 1
ATOM 1820 C CA . ALA B 1 108 ? -9.133 9.508 -2.895 1 95.69 108 ALA B CA 1
ATOM 1821 C C . ALA B 1 108 ? -9.508 9.07 -4.309 1 95.69 108 ALA B C 1
ATOM 1823 O O . ALA B 1 108 ? -10.375 8.211 -4.488 1 95.69 108 ALA B O 1
ATOM 1824 N N . LYS B 1 109 ? -8.859 9.641 -5.23 1 95.12 109 LYS B N 1
ATOM 1825 C CA . LYS B 1 109 ? -9.109 9.305 -6.629 1 95.12 109 LYS B CA 1
ATOM 1826 C C . LYS B 1 109 ? -8.023 8.383 -7.176 1 95.12 109 LYS B C 1
ATOM 1828 O O . LYS B 1 109 ? -6.836 8.578 -6.898 1 95.12 109 LYS B O 1
ATOM 1833 N N . ARG B 1 110 ? -8.492 7.457 -7.957 1 96.25 110 ARG B N 1
ATOM 1834 C CA . ARG B 1 110 ? -7.52 6.598 -8.625 1 96.25 110 ARG B CA 1
ATOM 1835 C C . ARG B 1 110 ? -6.777 7.355 -9.719 1 96.25 110 ARG B C 1
ATOM 1837 O O . ARG B 1 110 ? -7.398 8 -10.562 1 96.25 110 ARG B O 1
ATOM 1844 N N . CYS B 1 111 ? -5.555 7.371 -9.625 1 93.94 111 CYS B N 1
ATOM 1845 C CA . CYS B 1 111 ? -4.637 7.879 -10.641 1 93.94 111 CYS B CA 1
ATOM 1846 C C . CYS B 1 111 ? -3.686 6.785 -11.109 1 93.94 111 CYS B C 1
ATOM 1848 O O . CYS B 1 111 ? -2.754 6.418 -10.391 1 93.94 111 CYS B O 1
ATOM 1850 N N . GLU B 1 112 ? -4.008 6.305 -12.328 1 93.12 112 GLU B N 1
ATOM 1851 C CA . GLU B 1 112 ? -3.344 5.078 -12.758 1 93.12 112 GLU B CA 1
ATOM 1852 C C . GLU B 1 112 ? -3.586 3.941 -11.773 1 93.12 112 GLU B C 1
ATOM 1854 O O . GLU B 1 112 ? -4.734 3.592 -11.484 1 93.12 112 GLU B O 1
ATOM 1859 N N . ASN B 1 113 ? -2.537 3.482 -11.07 1 96.94 113 ASN B N 1
ATOM 1860 C CA . ASN B 1 113 ? -2.766 2.299 -10.25 1 96.94 113 ASN B CA 1
ATOM 1861 C C . ASN B 1 113 ? -2.508 2.58 -8.773 1 96.94 113 ASN B C 1
ATOM 1863 O O . ASN B 1 113 ? -2.123 1.682 -8.023 1 96.94 113 ASN B O 1
ATOM 1867 N N . VAL B 1 114 ? -2.701 3.9 -8.453 1 96.75 114 VAL B N 1
ATOM 1868 C CA . VAL B 1 114 ? -2.672 4.297 -7.047 1 96.75 114 VAL B CA 1
ATOM 1869 C C . VAL B 1 114 ? -3.844 5.23 -6.75 1 96.75 114 VAL B C 1
ATOM 1871 O O . VAL B 1 114 ? -4.547 5.664 -7.664 1 96.75 114 VAL B O 1
ATOM 1874 N N . TYR B 1 115 ? -4.082 5.477 -5.477 1 97.25 115 TYR B N 1
ATOM 1875 C CA . TYR B 1 115 ? -5.203 6.305 -5.039 1 97.25 115 TYR B CA 1
ATOM 1876 C C . TYR B 1 115 ? -4.707 7.547 -4.312 1 97.25 115 TYR B C 1
ATOM 1878 O O . TYR B 1 115 ? -4.125 7.449 -3.229 1 97.25 115 TYR B O 1
ATOM 1886 N N . LYS B 1 116 ? -4.969 8.672 -4.879 1 95.31 116 LYS B N 1
ATOM 1887 C CA . LYS B 1 116 ? -4.48 9.945 -4.352 1 95.31 116 LYS B CA 1
ATOM 1888 C C . LYS B 1 116 ? -5.598 10.719 -3.654 1 95.31 116 LYS B C 1
ATOM 1890 O O . LYS B 1 116 ? -6.68 10.891 -4.215 1 95.31 116 LYS B O 1
ATOM 1895 N N . LEU B 1 117 ? -5.285 11.133 -2.449 1 94.75 117 LEU B N 1
ATOM 1896 C CA . LEU B 1 117 ? -6.246 11.93 -1.692 1 94.75 117 LEU B CA 1
ATOM 1897 C C . LEU B 1 117 ? -6.578 13.219 -2.426 1 94.75 117 LEU B C 1
ATOM 1899 O O . LEU B 1 117 ? -5.684 13.906 -2.926 1 94.75 117 LEU B O 1
ATOM 1903 N N . LYS B 1 118 ? -7.781 13.508 -2.428 1 86.88 118 LYS B N 1
ATOM 1904 C CA . LYS B 1 118 ? -8.242 14.758 -3.023 1 86.88 118 LYS B CA 1
ATOM 1905 C C . LYS B 1 118 ? -8.031 15.93 -2.066 1 86.88 118 LYS B C 1
ATOM 1907 O O . LYS B 1 118 ? -8.82 16.125 -1.139 1 86.88 118 LYS B O 1
ATOM 1912 N N . THR B 1 119 ? -7.004 16.578 -2.211 1 85.56 119 THR B N 1
ATOM 1913 C CA . THR B 1 119 ? -6.75 17.75 -1.385 1 85.56 119 THR B CA 1
ATOM 1914 C C . THR B 1 119 ? -6.711 19.016 -2.238 1 85.56 119 THR B C 1
ATOM 1916 O O . THR B 1 119 ? -6.523 18.938 -3.455 1 85.56 119 THR B O 1
ATOM 1919 N N . MET B 1 120 ? -7.07 20.062 -1.606 1 80 120 MET B N 1
ATOM 1920 C CA . MET B 1 120 ? -7.043 21.328 -2.32 1 80 120 MET B CA 1
ATOM 1921 C C . MET B 1 120 ? -5.629 21.656 -2.791 1 80 120 MET B C 1
ATOM 1923 O O . MET B 1 120 ? -4.66 21.453 -2.059 1 80 120 MET B O 1
ATOM 1927 N N . GLY B 1 121 ? -5.516 22.188 -3.977 1 69.5 121 GLY B N 1
ATOM 1928 C CA . GLY B 1 121 ? -4.227 22.578 -4.516 1 69.5 121 GLY B CA 1
ATOM 1929 C C . GLY B 1 121 ? -3.57 21.5 -5.355 1 69.5 121 GLY B C 1
ATOM 1930 O O . GLY B 1 121 ? -2.652 21.781 -6.129 1 69.5 121 GLY B O 1
ATOM 1931 N N . ASP B 1 122 ? -4.016 20.297 -5.078 1 63.91 122 ASP B N 1
ATOM 1932 C CA . ASP B 1 122 ? -3.404 19.219 -5.859 1 63.91 122 ASP B CA 1
ATOM 1933 C C . ASP B 1 122 ? -4.012 19.141 -7.258 1 63.91 122 ASP B C 1
ATOM 1935 O O . ASP B 1 122 ? -5.188 19.453 -7.449 1 63.91 122 ASP B O 1
ATOM 1939 N N . GLU B 1 123 ? -3.129 19.188 -8.289 1 57.66 123 GLU B N 1
ATOM 1940 C CA . GLU B 1 123 ? -3.602 18.891 -9.641 1 57.66 123 GLU B CA 1
ATOM 1941 C C . GLU B 1 123 ? -4.102 17.453 -9.742 1 57.66 123 GLU B C 1
ATOM 1943 O O . GLU B 1 123 ? -3.396 16.516 -9.359 1 57.66 123 GLU B O 1
ATOM 1948 N N . VAL B 1 124 ? -5.344 17.422 -9.602 1 54.97 124 VAL B N 1
ATOM 1949 C CA . VAL B 1 124 ? -5.875 16.062 -9.602 1 54.97 124 VAL B CA 1
ATOM 1950 C C . VAL B 1 124 ? -5.301 15.281 -10.781 1 54.97 124 VAL B C 1
ATOM 1952 O O . VAL B 1 124 ? -4.828 15.875 -11.758 1 54.97 124 VAL B O 1
ATOM 1955 N N . CYS B 1 125 ? -5.188 13.992 -10.688 1 59.5 125 CYS B N 1
ATOM 1956 C CA . CYS B 1 125 ? -4.582 13.047 -11.617 1 59.5 125 CYS B CA 1
ATOM 1957 C C . CYS B 1 125 ? -5.102 13.266 -13.039 1 59.5 125 CYS B C 1
ATOM 1959 O O . CYS B 1 125 ? -6.254 13.656 -13.227 1 59.5 125 CYS B O 1
ATOM 1961 N N . ASN B 1 126 ? -4.34 14.016 -13.836 1 46.34 126 ASN B N 1
ATOM 1962 C CA . ASN B 1 126 ? -4.727 14.039 -15.242 1 46.34 126 ASN B CA 1
ATOM 1963 C C . ASN B 1 126 ? -5.004 12.641 -15.773 1 46.34 126 ASN B C 1
ATOM 1965 O O . ASN B 1 126 ? -4.082 11.828 -15.906 1 46.34 126 ASN B O 1
ATOM 1969 N N . ALA B 1 127 ? -5.914 12.062 -15.219 1 41.06 127 ALA B N 1
ATOM 1970 C CA . ALA B 1 127 ? -6.234 10.82 -15.922 1 41.06 127 ALA B CA 1
ATOM 1971 C C . ALA B 1 127 ? -6.336 11.0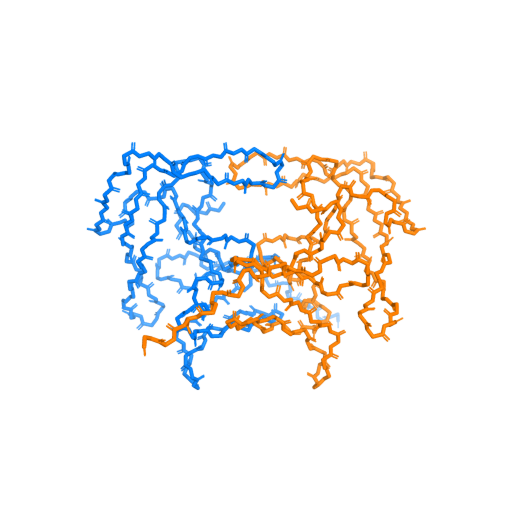47 -17.422 1 41.06 127 ALA B C 1
ATOM 1973 O O . ALA B 1 127 ? -7.047 11.953 -17.875 1 41.06 127 ALA B O 1
ATOM 1974 N N . ALA B 1 128 ? -5.297 10.672 -18.141 1 35.34 128 ALA B N 1
ATOM 1975 C CA . ALA B 1 128 ? -5.574 10.672 -19.578 1 35.34 128 ALA B CA 1
ATOM 1976 C C . ALA B 1 128 ? -6.891 9.961 -19.891 1 35.34 128 ALA B C 1
ATOM 1978 O O . ALA B 1 128 ? -7.07 8.797 -19.531 1 35.34 128 ALA B O 1
ATOM 1979 N N . THR B 1 129 ? -7.934 10.617 -19.766 1 35.41 129 THR B N 1
ATOM 1980 C CA . THR B 1 129 ? -9.227 10.148 -20.266 1 35.41 129 THR B CA 1
ATOM 1981 C C . THR B 1 129 ? -9.062 9.461 -21.625 1 35.41 129 THR B C 1
ATOM 1983 O O . THR B 1 129 ? -8.547 10.062 -22.562 1 35.41 129 THR B O 1
ATOM 1986 N N . THR B 1 130 ? -8.68 8.258 -21.609 1 34 130 THR B N 1
ATOM 1987 C CA . THR B 1 130 ? -8.789 7.594 -22.906 1 34 130 THR B CA 1
ATOM 1988 C C . THR B 1 130 ? -10.219 7.664 -23.422 1 34 130 THR B C 1
ATOM 1990 O O . THR B 1 130 ? -11.148 7.172 -22.781 1 34 130 THR B O 1
ATOM 1993 N N . SER B 1 131 ? -10.531 8.781 -23.984 1 32.72 131 SER B N 1
ATOM 1994 C CA . SER B 1 131 ? -11.75 8.828 -24.797 1 32.72 131 SER B CA 1
ATOM 1995 C C . SER B 1 131 ? -11.812 7.656 -25.766 1 32.72 131 SER B C 1
ATOM 1997 O O . SER B 1 131 ? -10.938 7.504 -26.625 1 32.72 131 SER B O 1
ATOM 1999 N N . ARG B 1 132 ? -12.258 6.559 -25.344 1 25.94 132 ARG B N 1
ATOM 2000 C CA . ARG B 1 132 ? -12.562 5.602 -26.406 1 25.94 132 ARG B CA 1
ATOM 2001 C C . ARG B 1 132 ? -13.445 6.234 -27.469 1 25.94 132 ARG B C 1
ATOM 2003 O O . ARG B 1 132 ? -14.594 6.594 -27.203 1 25.94 132 ARG B O 1
ATOM 2010 N N . LYS B 1 133 ? -12.906 7.043 -28.391 1 29.33 133 LYS B N 1
ATOM 2011 C CA . LYS B 1 133 ? -13.664 7.352 -29.609 1 29.33 133 LYS B CA 1
ATOM 2012 C C . LYS B 1 133 ? -14.258 6.09 -30.219 1 29.33 133 LYS B C 1
ATOM 2014 O O . LYS B 1 133 ? -13.555 5.102 -30.438 1 29.33 133 LYS B O 1
ATOM 2019 N N . GLU B 1 134 ? -15.539 5.871 -29.984 1 28.45 134 GLU B N 1
ATOM 2020 C CA . GLU B 1 134 ? -16.312 4.965 -30.828 1 28.45 134 GLU B CA 1
ATOM 2021 C C . GLU B 1 134 ? -15.883 5.07 -32.281 1 28.45 134 GLU B C 1
ATOM 2023 O O . GLU B 1 134 ? -15.727 6.172 -32.812 1 28.45 134 GLU B O 1
ATOM 2028 N N . PRO B 1 135 ? -15.43 3.959 -32.844 1 30.53 135 PRO B N 1
ATOM 2029 C CA . PRO B 1 135 ? -15.328 4.09 -34.312 1 30.53 135 PRO B CA 1
ATOM 2030 C C . PRO B 1 135 ? -16.656 4.477 -34.969 1 30.53 135 PRO B C 1
ATOM 2032 O O . PRO B 1 135 ? -17.719 4.188 -34.406 1 30.53 135 PRO B O 1
#

Secondary structure (DSSP, 8-state):
--TT-EEEETT-SS-EES-GGGEEEEEEEEEEEEEE-TTS-EEEEEEEEEEEEEBTTS-EEEEEEEEE-TTS-SEEEEHHHHHHTTEEEEE-SSEEEEEETTEEEEEEEEETTEEEE-BTT--------------/--TT-EEEETT-SS-EES-GGGEEEEEEEEEEEEEE-TTS-EEEEEEEEEEEEEBTTS-EEEEEEEEE-TTS-SEEEEHHHHHHTTEEEEE-SSEEEEEETTEEEEEEEEETTEEEE-BTT--------------